Protein AF-A0A730CG58-F1 (afdb_monomer)

Organism: NCBI:txid611

Foldseek 3Di:
DVVLVVLLCPLLVVDPDDPCSVLVSLVVLLVVLCVCCDVVPPNPVVVVQCQAQASSLVSPLLNDPDVVVLLVSQCSNVPQDDDPDPLDPPHRDNLQDLADADDQVLLCLLLCVLCVVQQQAAEDREDEQADPPPRDGVLLVVLLVCCVPPRAGQWYWYFYHPSLATWTWIWHDDPNDTAIEIEAQADDDDPVSVVSVVVSVVSSVHDDCVSYHYHHHHLCPLRHSCRSLLNSVLSNQVSVVPPDDSVVSSNVVRVVSVVDDSVVSNSSSNSSSSSSCVSSGD

Mean predicted aligned error: 5.29 Å

Secondary structure (DSSP, 8-state):
-HHHHHHHHHHHTSS--STTHHHHHHHHHHHHHHHHTSTTS---TT-GGGSSS-HHHHHHHHH---HHHHHHHHHHHH-S---SSTTS--S---TT-TTPPPPHHHHHHHHHHHHTT-TTEEEPPPEESB-TTT--BHHHHHHHHHHHHT---SEEEEEEE-SS-EEEEEEEEETTEEEEEEEE-SSPPPHHHHHHHHHHHHHTT---GGGEEEEE----SSSTT-HHHHHHHHHHHHHHSTTS-HHHHHHHHHHHHHHS-HHHHHHHHHHHHHHHHGGG--

Sequence (282 aa):
HKVEKLLFDLFSGKRSGSPDIDKKINQACLVLHQIANNDITRNNTEWKKLHAPSRLLYMAGSATTDLSKKIGIAHKIMGDQFAQTDQEQVGVENLWCGARMLSSDELAAATQGLVQESPLLSVNYPIGLIQPTTKENILSTQLLEKIAQSGLSHNEVFLVNTGDHWLLCLFYKLAEKIKCLIFNTYYDLNENTKQEIIEAAKIAGISENEDIDFIETNLQNNVPNGCGLFCYHTIQLLSNAGQNDPATTLREFAENFLTLSIEEQTLFNTQTRRQIYEYSLQ

Radius of gyration: 20.33 Å; Cα contacts (8 Å, |Δi|>4): 416; chains: 1; bounding box: 57×39×53 Å

Solvent-accessible surface area (backbone atoms only — not comparable to full-atom values): 15548 Å² total; per-residue (Å²): 108,73,66,56,51,54,53,45,30,40,51,25,58,82,32,89,71,62,89,68,45,35,61,55,52,16,44,53,31,31,53,52,47,50,54,42,68,32,75,93,44,68,68,40,70,86,52,44,52,73,66,33,36,21,57,60,35,54,35,16,40,60,55,54,86,51,62,69,58,28,31,61,45,32,39,42,46,66,51,91,65,76,59,94,45,98,81,50,83,55,61,70,53,64,85,77,48,72,58,53,68,70,52,51,68,56,50,31,40,25,46,45,64,70,33,74,87,35,93,54,47,44,60,52,73,50,41,53,39,60,40,90,86,84,64,43,53,43,54,37,54,51,49,53,52,38,50,73,74,75,44,78,52,57,32,30,35,40,38,36,27,78,85,91,46,42,30,36,38,36,38,32,66,59,95,92,40,60,34,38,37,37,44,36,43,42,80,78,77,53,68,69,63,51,48,56,50,51,58,31,42,40,76,75,64,39,87,52,76,87,43,51,46,76,49,66,48,68,66,32,90,64,17,38,54,32,33,52,50,50,44,46,52,50,51,55,46,58,72,70,48,76,88,60,60,64,68,59,56,53,50,53,48,54,58,54,57,72,71,49,53,71,68,56,41,40,47,48,42,51,26,48,54,47,55,36,53,49,56,73,38,102

pLDDT: mean 91.34, std 12.05, range [41.28, 98.81]

Nearest PDB structures (foldseek):
  5haf-assembly2_B  TM=9.719E-01  e=1.504E-39  Salmonella enterica subsp. enterica serovar Typhimurium
  5haf-assembly1_A  TM=9.685E-01  e=1.101E-37  Salmonella enterica subsp. enterica serovar Typhimurium
  5ubw-assembly1_A  TM=9.843E-01  e=4.955E-24  Salmonella enterica subsp. enterica serovar Typhimurium str. LT2
  5ubw-assembly2_B  TM=9.878E-01  e=5.563E-23  Salmonella enterica subsp. enterica serovar Typhimurium str. LT2
  5w3t-assembly4_D  TM=3.926E-01  e=4.114E-03  Ralstonia solanacearum

InterPro domains:
  IPR054328 SseL-like, C-terminal domain [PF22102] (93-275)
  IPR054329 ElaD/SseL-like, N-terminal domain [PF22103] (1-70)

Structure (mmCIF, N/CA/C/O backbone):
data_AF-A0A730CG58-F1
#
_entry.id   AF-A0A730CG58-F1
#
loop_
_atom_site.group_PDB
_atom_site.id
_atom_site.type_symbol
_atom_site.label_atom_id
_atom_site.label_alt_id
_atom_site.label_comp_id
_atom_site.label_asym_id
_atom_site.label_entity_id
_atom_site.label_seq_id
_atom_site.pdbx_PDB_ins_code
_atom_site.Cartn_x
_atom_site.Cartn_y
_atom_site.Cartn_z
_atom_site.occupancy
_atom_site.B_iso_or_equiv
_atom_site.auth_seq_id
_atom_site.auth_comp_id
_atom_site.auth_asym_id
_atom_site.auth_atom_id
_atom_site.pdbx_PDB_model_num
ATOM 1 N N . HIS A 1 1 ? 5.566 14.338 -21.560 1.00 88.31 1 HIS A N 1
ATOM 2 C CA . HIS A 1 1 ? 4.855 14.034 -20.300 1.00 88.31 1 HIS A CA 1
ATOM 3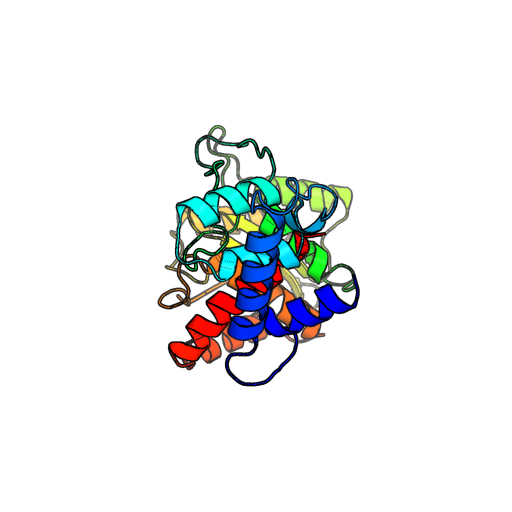 C C . HIS A 1 1 ? 3.668 13.100 -20.556 1.00 88.31 1 HIS A C 1
ATOM 5 O O . HIS A 1 1 ? 3.729 11.972 -20.104 1.00 88.31 1 HIS A O 1
ATOM 11 N N . LYS A 1 2 ? 2.670 13.464 -21.385 1.00 95.38 2 LYS A N 1
ATOM 12 C CA . LYS A 1 2 ? 1.522 12.578 -21.711 1.00 95.38 2 LYS A CA 1
ATOM 13 C C . LYS A 1 2 ? 1.901 11.155 -22.173 1.00 95.38 2 LYS A C 1
ATOM 15 O O . LYS A 1 2 ? 1.354 10.190 -21.660 1.00 95.38 2 LYS A O 1
ATOM 20 N N . VAL A 1 3 ? 2.857 11.027 -23.099 1.00 96.81 3 VAL A N 1
ATOM 21 C CA . VAL A 1 3 ? 3.323 9.713 -23.599 1.00 96.81 3 VAL A CA 1
ATOM 22 C C . VAL A 1 3 ? 4.004 8.888 -22.506 1.00 96.81 3 VAL A C 1
ATOM 24 O O . VAL A 1 3 ? 3.775 7.694 -22.406 1.00 96.81 3 VAL A O 1
ATOM 27 N N . GLU A 1 4 ? 4.809 9.523 -21.658 1.00 96.44 4 GLU A N 1
ATOM 28 C CA . GLU A 1 4 ? 5.488 8.841 -20.552 1.00 96.44 4 GLU A CA 1
ATOM 29 C C . GLU A 1 4 ? 4.489 8.305 -19.524 1.00 96.44 4 GLU A C 1
ATOM 31 O O . GLU A 1 4 ? 4.627 7.163 -19.101 1.00 96.44 4 GLU A O 1
ATOM 36 N N . LYS A 1 5 ? 3.455 9.087 -19.182 1.00 96.94 5 LYS A N 1
ATOM 37 C CA . LYS A 1 5 ? 2.361 8.615 -18.327 1.00 96.94 5 LYS A CA 1
ATOM 38 C C . LYS A 1 5 ? 1.650 7.415 -18.950 1.00 96.94 5 LYS A C 1
ATOM 40 O O . LYS A 1 5 ? 1.480 6.410 -18.283 1.00 96.94 5 LYS A O 1
ATOM 45 N N . LEU A 1 6 ? 1.315 7.472 -20.241 1.00 97.56 6 LEU A N 1
ATOM 46 C CA . LEU A 1 6 ? 0.683 6.346 -20.936 1.00 97.56 6 LEU A CA 1
ATOM 47 C C . LEU A 1 6 ? 1.544 5.069 -20.902 1.00 97.56 6 LEU A C 1
ATOM 49 O O . LEU A 1 6 ? 1.018 3.981 -20.681 1.00 97.56 6 LEU A O 1
ATOM 53 N N . LEU A 1 7 ? 2.857 5.195 -21.119 1.00 97.88 7 LEU A N 1
ATOM 54 C CA . LEU A 1 7 ? 3.786 4.065 -21.028 1.00 97.88 7 LEU A CA 1
ATOM 55 C C . LEU A 1 7 ? 3.851 3.510 -19.603 1.00 97.88 7 LEU A C 1
ATOM 57 O O . LEU A 1 7 ? 3.838 2.296 -19.418 1.00 97.88 7 LEU A O 1
ATOM 61 N N . PHE A 1 8 ? 3.876 4.389 -18.603 1.00 98.44 8 PHE A N 1
ATOM 62 C CA . PHE A 1 8 ? 3.885 3.980 -17.206 1.00 98.44 8 PHE A CA 1
ATOM 63 C C . PHE A 1 8 ? 2.569 3.314 -16.785 1.00 98.44 8 PHE A C 1
ATOM 65 O O . PHE A 1 8 ? 2.597 2.310 -16.079 1.00 98.44 8 PHE A O 1
ATOM 72 N N . ASP A 1 9 ? 1.422 3.805 -17.258 1.00 98.25 9 ASP A N 1
ATOM 73 C CA . ASP A 1 9 ? 0.112 3.198 -17.007 1.00 98.25 9 ASP A CA 1
ATOM 74 C C . ASP A 1 9 ? 0.072 1.743 -17.518 1.00 98.25 9 ASP A C 1
ATOM 76 O O . ASP A 1 9 ? -0.425 0.856 -16.828 1.00 98.25 9 ASP A O 1
ATOM 80 N N . LEU A 1 10 ? 0.635 1.480 -18.706 1.00 98.19 10 LEU A N 1
ATOM 81 C CA . LEU A 1 10 ? 0.757 0.127 -19.268 1.00 98.19 10 LEU A CA 1
ATOM 82 C C . LEU A 1 10 ? 1.766 -0.736 -18.494 1.00 98.19 10 LEU A C 1
ATOM 84 O O . LEU A 1 10 ? 1.520 -1.912 -18.246 1.00 98.19 10 LEU A O 1
ATOM 88 N N . PHE A 1 11 ? 2.903 -0.159 -18.100 1.00 98.44 11 PHE A N 1
ATOM 89 C CA . PHE A 1 11 ? 3.948 -0.848 -17.335 1.00 98.44 11 PHE A CA 1
ATOM 90 C C . PHE A 1 11 ? 3.505 -1.220 -15.907 1.00 98.44 11 PHE A C 1
ATOM 92 O O . PHE A 1 11 ? 3.875 -2.274 -15.388 1.00 98.44 11 PHE A O 1
ATOM 99 N N . SER A 1 12 ? 2.725 -0.358 -15.258 1.00 97.69 12 SER A N 1
ATOM 100 C CA . SER A 1 12 ? 2.249 -0.531 -13.879 1.00 97.69 12 SER A CA 1
ATOM 101 C C . SER A 1 12 ? 0.966 -1.357 -13.769 1.00 97.69 12 SER A C 1
ATOM 103 O O . SER A 1 12 ? 0.565 -1.707 -12.662 1.00 97.69 12 SER A O 1
ATOM 105 N N . GLY A 1 13 ? 0.318 -1.669 -14.894 1.00 97.00 13 GLY A N 1
ATOM 106 C CA . GLY A 1 13 ? -0.956 -2.385 -14.924 1.00 97.00 13 GLY A CA 1
ATOM 107 C C . GLY A 1 13 ? -2.192 -1.505 -14.710 1.00 97.00 13 GLY A C 1
ATOM 108 O O . GLY A 1 13 ? -3.298 -2.029 -14.778 1.00 97.00 13 GLY A O 1
ATOM 109 N N . LYS A 1 14 ? -2.049 -0.178 -14.530 1.00 95.81 14 LYS A N 1
ATOM 110 C CA . LYS A 1 14 ? -3.198 0.757 -14.499 1.00 95.81 14 LYS A CA 1
ATOM 111 C C . LYS A 1 14 ? -3.992 0.744 -15.806 1.00 95.81 14 LYS A C 1
ATOM 113 O O . LYS A 1 14 ? -5.187 1.023 -15.813 1.00 95.81 14 LYS A O 1
ATOM 118 N N . ARG A 1 15 ? -3.330 0.436 -16.925 1.00 96.56 15 ARG A N 1
ATOM 119 C CA . ARG A 1 15 ? -3.964 0.150 -18.216 1.00 96.56 15 ARG A CA 1
ATOM 120 C C . ARG A 1 15 ? -3.602 -1.254 -18.669 1.00 96.56 15 ARG A C 1
ATOM 122 O O . ARG A 1 15 ? -2.430 -1.623 -18.682 1.00 96.56 15 ARG A O 1
ATOM 129 N N . SER A 1 16 ? -4.604 -1.999 -19.122 1.00 93.69 16 SER A N 1
ATOM 130 C CA . SER A 1 16 ? -4.400 -3.296 -19.763 1.00 93.69 16 SER A CA 1
ATOM 131 C C . SER A 1 16 ? -3.643 -3.137 -21.085 1.00 93.69 16 SER A C 1
ATOM 133 O O . SER A 1 16 ? -3.841 -2.171 -21.825 1.00 93.69 16 SER A O 1
ATOM 135 N N . GLY A 1 17 ? -2.794 -4.109 -21.404 1.00 92.56 17 GLY A N 1
ATOM 136 C CA . GLY A 1 17 ? -2.036 -4.150 -22.651 1.00 92.56 17 GLY A CA 1
ATOM 137 C C . GLY A 1 17 ? -1.776 -5.581 -23.107 1.00 92.56 17 GLY A C 1
ATOM 138 O O . GLY A 1 17 ? -2.313 -6.531 -22.541 1.00 92.56 17 GLY A O 1
ATOM 139 N N . SER A 1 18 ? -0.959 -5.740 -24.151 1.00 93.38 18 SER A N 1
ATOM 140 C CA . SER A 1 18 ? -0.561 -7.071 -24.621 1.00 93.38 18 SER A CA 1
ATOM 141 C C . SER A 1 18 ? 0.228 -7.830 -23.544 1.00 93.38 18 SER A C 1
ATOM 143 O O . SER A 1 18 ? 0.893 -7.183 -22.730 1.00 93.38 18 SER A O 1
ATOM 145 N N . PRO A 1 19 ? 0.266 -9.173 -23.585 1.00 91.62 19 PRO A N 1
ATOM 146 C CA . PRO A 1 19 ? 1.154 -9.952 -22.725 1.00 91.62 19 PRO A CA 1
ATOM 147 C C . PRO A 1 19 ? 2.599 -9.429 -22.762 1.00 91.62 19 PRO A C 1
ATOM 149 O O . PRO A 1 19 ? 3.097 -9.047 -23.829 1.00 91.62 19 PRO A O 1
ATOM 152 N N . ASP A 1 20 ? 3.239 -9.367 -21.591 1.00 93.06 20 ASP A N 1
ATOM 153 C CA . ASP A 1 20 ? 4.616 -8.884 -21.388 1.00 93.06 20 ASP A CA 1
ATOM 154 C C . ASP A 1 20 ? 4.901 -7.465 -21.931 1.00 93.06 20 ASP A C 1
ATOM 156 O O . ASP A 1 20 ? 6.051 -7.113 -22.223 1.00 93.06 20 ASP A O 1
ATOM 160 N N . ILE A 1 21 ? 3.872 -6.622 -22.102 1.00 96.56 21 ILE A N 1
ATOM 161 C CA . ILE A 1 21 ? 4.070 -5.235 -22.551 1.00 96.56 21 ILE A CA 1
ATOM 162 C C . ILE A 1 21 ? 4.967 -4.452 -21.586 1.00 96.56 21 ILE A C 1
ATOM 164 O O . ILE A 1 21 ? 5.764 -3.623 -22.022 1.00 96.56 21 ILE A O 1
ATOM 168 N N . ASP A 1 22 ? 4.897 -4.761 -20.292 1.00 95.56 22 ASP A N 1
ATOM 169 C CA . ASP A 1 22 ? 5.710 -4.143 -19.252 1.00 95.56 22 ASP A CA 1
ATOM 170 C C . ASP A 1 22 ? 7.211 -4.398 -19.473 1.00 95.56 22 ASP A C 1
ATOM 172 O O . ASP A 1 22 ? 8.002 -3.453 -19.409 1.00 95.56 22 ASP A O 1
ATOM 176 N N . LYS A 1 23 ? 7.589 -5.629 -19.846 1.00 96.25 23 LYS A N 1
ATOM 177 C CA . LYS A 1 23 ? 8.970 -6.009 -20.199 1.00 96.25 23 LYS A CA 1
ATOM 178 C C . LYS A 1 23 ? 9.464 -5.322 -21.473 1.00 96.25 23 LYS A C 1
ATOM 180 O O . LYS A 1 23 ? 10.634 -4.971 -21.593 1.00 96.25 23 LYS A O 1
ATOM 185 N N . LYS A 1 24 ? 8.590 -5.113 -22.461 1.00 97.56 24 LYS A N 1
ATOM 186 C CA . LYS A 1 24 ? 8.971 -4.388 -23.689 1.00 97.56 24 LYS A CA 1
ATOM 187 C C . LYS A 1 24 ? 9.235 -2.913 -23.394 1.00 97.56 24 LYS A C 1
ATOM 189 O O . LYS A 1 24 ? 10.226 -2.355 -23.865 1.00 97.56 24 LYS A O 1
ATOM 194 N N . ILE A 1 25 ? 8.360 -2.293 -22.602 1.00 98.00 25 ILE A N 1
ATOM 195 C CA . ILE A 1 25 ? 8.463 -0.879 -22.235 1.00 98.00 25 ILE A CA 1
ATOM 196 C C . ILE A 1 25 ? 9.718 -0.633 -21.396 1.00 98.00 25 ILE A C 1
ATOM 198 O O . ILE A 1 25 ? 10.510 0.254 -21.722 1.00 98.00 25 ILE A O 1
ATOM 202 N N . ASN A 1 26 ? 9.929 -1.413 -20.334 1.00 97.19 26 ASN A N 1
ATOM 203 C CA . ASN A 1 26 ? 11.049 -1.166 -19.433 1.00 97.19 26 ASN A CA 1
ATOM 204 C C . ASN A 1 26 ? 12.411 -1.450 -20.094 1.00 97.19 26 ASN A C 1
ATOM 206 O O . ASN A 1 26 ? 13.355 -0.686 -19.880 1.00 97.19 26 ASN A O 1
ATOM 210 N N . GLN A 1 27 ? 12.501 -2.452 -20.975 1.00 97.62 27 GLN A N 1
ATOM 211 C CA . GLN A 1 27 ? 13.715 -2.750 -21.729 1.00 97.62 27 GLN A CA 1
ATOM 212 C C . GLN A 1 27 ? 14.065 -1.618 -22.700 1.00 97.62 27 GLN A C 1
ATOM 214 O O . GLN A 1 27 ? 15.229 -1.226 -22.793 1.00 97.62 27 GLN A O 1
ATOM 219 N N . ALA A 1 28 ? 13.072 -1.037 -23.381 1.00 97.31 28 ALA A N 1
ATOM 220 C CA . ALA A 1 28 ? 13.292 0.142 -24.216 1.00 97.31 28 ALA A CA 1
ATOM 221 C C . ALA A 1 28 ? 13.798 1.336 -23.383 1.00 97.31 28 ALA A C 1
ATOM 223 O O . ALA A 1 28 ? 14.732 2.026 -23.792 1.00 97.31 28 ALA A O 1
ATOM 224 N N . CYS A 1 29 ? 13.250 1.541 -22.180 1.00 96.88 29 CYS A N 1
ATOM 225 C CA . CYS A 1 29 ? 13.716 2.585 -21.262 1.00 96.88 29 CYS A CA 1
ATOM 226 C C . CYS A 1 29 ? 15.160 2.347 -20.794 1.00 96.88 29 CYS A C 1
ATOM 228 O O . CYS A 1 29 ? 15.937 3.297 -20.695 1.00 96.88 29 CYS A O 1
ATOM 230 N N . LEU A 1 30 ? 15.551 1.092 -20.552 1.00 96.00 30 LEU A N 1
ATOM 231 C CA . LEU A 1 30 ? 16.927 0.741 -20.202 1.00 96.00 30 LEU A CA 1
ATOM 232 C C . LEU A 1 30 ? 17.903 1.043 -21.342 1.00 96.00 30 LEU A C 1
ATOM 234 O O . LEU A 1 30 ? 18.975 1.587 -21.084 1.00 96.00 30 LEU A O 1
ATOM 238 N N . VAL A 1 31 ? 17.530 0.752 -22.592 1.00 94.62 31 VAL A N 1
ATOM 239 C CA . VAL A 1 31 ? 18.340 1.113 -23.768 1.00 94.62 31 VAL A CA 1
ATOM 240 C C . VAL A 1 31 ? 18.513 2.632 -23.859 1.00 94.62 31 VAL A C 1
ATOM 242 O O . VAL A 1 31 ? 19.630 3.107 -24.048 1.00 94.62 31 VAL A O 1
ATOM 245 N N . LEU A 1 32 ? 17.447 3.412 -23.640 1.00 92.62 32 LEU A N 1
ATOM 246 C CA . LEU A 1 32 ? 17.540 4.878 -23.596 1.00 92.62 32 LEU A CA 1
ATOM 247 C C . LEU A 1 32 ? 18.470 5.368 -22.478 1.00 92.62 32 LEU A C 1
ATOM 249 O O . LEU A 1 32 ? 19.296 6.248 -22.715 1.00 92.62 32 LEU A O 1
ATOM 253 N N . HIS A 1 33 ? 18.382 4.777 -21.282 1.00 92.06 33 HIS A N 1
ATOM 254 C CA . HIS A 1 33 ? 19.291 5.083 -20.176 1.00 92.06 33 HIS A CA 1
ATOM 255 C C . HIS A 1 33 ? 20.749 4.765 -20.532 1.00 92.06 33 HIS A C 1
ATOM 257 O O . HIS A 1 33 ? 21.636 5.568 -20.257 1.00 92.06 33 HIS A O 1
ATOM 263 N N . GLN A 1 34 ? 21.017 3.627 -21.174 1.00 90.62 34 GLN A N 1
ATOM 264 C CA . GLN A 1 34 ? 22.368 3.257 -21.601 1.00 90.62 34 GLN A CA 1
ATOM 265 C C . GLN A 1 34 ? 22.927 4.226 -22.643 1.00 90.62 34 GLN A C 1
ATOM 267 O O . GLN A 1 34 ? 24.072 4.640 -22.510 1.00 90.62 34 GLN A O 1
ATOM 272 N N . ILE A 1 35 ? 22.122 4.631 -23.631 1.00 89.44 35 ILE A N 1
ATOM 273 C CA . ILE A 1 35 ? 22.523 5.626 -24.637 1.00 89.44 35 ILE A CA 1
ATOM 274 C C . ILE A 1 35 ? 22.879 6.951 -23.959 1.00 89.44 35 ILE A C 1
ATOM 276 O O . ILE A 1 35 ? 23.933 7.508 -24.236 1.00 89.44 35 ILE A O 1
ATOM 280 N N . ALA A 1 36 ? 22.050 7.427 -23.028 1.00 86.12 36 ALA A N 1
ATOM 281 C CA . ALA A 1 36 ? 22.277 8.707 -22.358 1.00 86.12 36 ALA A CA 1
ATOM 282 C C . ALA A 1 36 ? 23.566 8.759 -21.519 1.00 86.12 36 ALA A C 1
ATOM 284 O O . ALA A 1 36 ? 24.142 9.835 -21.367 1.00 86.12 36 ALA A O 1
ATOM 285 N N . ASN A 1 37 ? 24.011 7.614 -20.986 1.00 80.50 37 ASN A N 1
ATOM 286 C CA . ASN A 1 37 ? 25.199 7.508 -20.132 1.00 80.50 37 ASN A CA 1
ATOM 287 C C . ASN A 1 37 ? 26.424 6.910 -20.864 1.00 80.50 37 ASN A C 1
ATOM 289 O O . ASN A 1 37 ? 27.419 6.614 -20.208 1.00 80.50 37 ASN A O 1
ATOM 293 N N . ASN A 1 38 ? 26.371 6.688 -22.184 1.00 79.94 38 ASN A N 1
ATOM 294 C CA . ASN A 1 38 ? 27.519 6.195 -22.953 1.00 79.94 38 ASN A CA 1
ATOM 295 C C . ASN A 1 38 ? 28.369 7.371 -23.470 1.00 79.94 38 ASN A C 1
ATOM 297 O O . ASN A 1 38 ? 27.839 8.283 -24.104 1.00 79.94 38 ASN A O 1
ATOM 301 N N . ASP A 1 39 ? 29.687 7.317 -23.253 1.00 55.75 39 ASP A N 1
ATOM 302 C CA . ASP A 1 39 ? 30.660 8.392 -23.523 1.00 55.75 39 ASP A CA 1
ATOM 303 C C . ASP A 1 39 ? 30.701 8.885 -24.980 1.00 55.75 39 ASP A C 1
ATOM 305 O O . ASP A 1 39 ? 31.140 10.005 -25.248 1.00 55.75 39 ASP A O 1
ATOM 309 N N . ILE A 1 40 ? 30.214 8.087 -25.937 1.00 58.16 40 ILE A N 1
ATOM 310 C CA . ILE A 1 40 ? 30.155 8.464 -27.362 1.00 58.16 40 ILE A CA 1
ATOM 311 C C . ILE A 1 40 ? 29.211 9.658 -27.581 1.00 58.16 40 ILE A C 1
ATOM 313 O O . ILE A 1 40 ? 29.417 10.477 -28.479 1.00 58.16 40 ILE A O 1
ATOM 317 N N . THR A 1 41 ? 28.198 9.801 -26.732 1.00 53.16 41 THR A N 1
ATOM 318 C CA . THR A 1 41 ? 27.338 10.975 -26.679 1.00 53.16 41 THR A CA 1
ATOM 319 C C . THR A 1 41 ? 27.626 11.687 -25.366 1.00 53.16 41 THR A C 1
ATOM 321 O O . THR A 1 41 ? 27.175 11.207 -24.334 1.00 53.16 41 THR A O 1
ATOM 324 N N . ARG A 1 42 ? 28.422 12.774 -25.399 1.00 54.69 42 ARG A N 1
ATOM 325 C CA . ARG A 1 42 ? 28.745 13.663 -24.256 1.00 54.69 42 ARG A CA 1
ATOM 326 C C . ARG A 1 42 ? 27.700 13.518 -23.149 1.00 54.69 42 ARG A C 1
ATOM 328 O O . ARG A 1 42 ? 26.596 13.983 -23.391 1.00 54.69 42 ARG A O 1
ATOM 335 N N . ASN A 1 43 ? 28.028 12.851 -22.032 1.00 63.09 43 ASN A N 1
ATOM 336 C CA . ASN A 1 43 ? 27.138 12.560 -20.894 1.00 63.09 43 ASN A CA 1
ATOM 337 C C . ASN A 1 43 ? 25.899 13.481 -20.891 1.00 63.09 43 ASN A C 1
ATOM 339 O O . ASN A 1 43 ? 26.007 14.646 -20.498 1.00 63.09 43 ASN A O 1
ATOM 343 N N . ASN A 1 44 ? 24.789 13.012 -21.487 1.00 68.12 44 ASN A N 1
ATOM 344 C CA . ASN A 1 44 ? 23.718 13.878 -22.003 1.00 68.12 44 ASN A CA 1
ATOM 345 C C . ASN A 1 44 ? 22.813 14.338 -20.857 1.00 68.12 44 ASN A C 1
ATOM 347 O O . ASN A 1 44 ? 21.635 13.986 -20.785 1.00 68.12 44 ASN A O 1
ATOM 351 N N . THR A 1 45 ? 23.347 15.160 -19.960 1.00 70.00 45 THR A N 1
ATOM 352 C CA . THR A 1 45 ? 22.624 15.705 -18.803 1.00 70.00 45 THR A CA 1
ATOM 353 C C . THR A 1 45 ? 21.402 16.538 -19.208 1.00 70.00 45 THR A C 1
ATOM 355 O O . THR A 1 45 ? 20.487 16.739 -18.409 1.00 70.00 45 THR A O 1
ATOM 358 N N . GLU A 1 46 ? 21.324 16.959 -20.475 1.00 79.56 46 GLU A N 1
ATOM 359 C CA . GLU A 1 46 ? 20.144 17.579 -21.082 1.00 79.56 46 GLU A CA 1
ATOM 360 C C . GLU A 1 46 ? 18.928 16.639 -21.139 1.00 79.56 46 GLU A C 1
ATOM 362 O O . GLU A 1 46 ? 17.784 17.102 -21.117 1.00 79.56 46 GLU A O 1
ATOM 367 N N . TRP A 1 47 ? 19.134 15.316 -21.145 1.00 86.75 47 TRP A N 1
ATOM 368 C CA . TRP A 1 47 ? 18.070 14.311 -21.072 1.00 86.75 47 TRP A CA 1
ATOM 369 C C . TRP A 1 47 ? 17.596 14.165 -19.623 1.00 86.75 47 TRP A C 1
ATOM 371 O O . TRP A 1 47 ? 17.649 13.089 -19.031 1.00 86.75 47 TRP A O 1
ATOM 381 N N . LYS A 1 48 ? 17.097 15.270 -19.052 1.00 89.19 48 LYS A N 1
ATOM 382 C CA . LYS A 1 48 ? 16.796 15.447 -17.619 1.00 89.19 48 LYS A CA 1
ATOM 383 C C . LYS A 1 48 ? 16.043 14.275 -16.996 1.00 89.19 48 LYS A C 1
ATOM 385 O O . LYS A 1 48 ? 16.333 13.890 -15.874 1.00 89.19 48 LYS A O 1
ATOM 390 N N . LYS A 1 49 ? 15.114 13.659 -17.732 1.00 91.88 49 LYS A N 1
ATOM 391 C CA . LYS A 1 49 ? 14.316 12.528 -17.234 1.00 91.88 49 LYS A CA 1
ATOM 392 C C . LYS A 1 49 ? 15.139 11.292 -16.891 1.00 91.88 49 LYS A C 1
ATOM 394 O O . LYS A 1 49 ? 14.717 10.533 -16.038 1.00 91.88 49 LYS A O 1
ATOM 399 N N . LEU A 1 50 ? 16.309 11.094 -17.488 1.00 90.94 50 LEU A N 1
ATOM 400 C CA . LEU A 1 50 ? 17.210 9.983 -17.156 1.00 90.94 50 LEU A CA 1
ATOM 401 C C . LEU A 1 50 ? 18.196 10.316 -16.022 1.00 90.94 50 LEU A C 1
ATOM 403 O O . LEU A 1 50 ? 19.023 9.481 -15.649 1.00 90.94 50 LEU A O 1
ATOM 407 N N . HIS A 1 51 ? 18.095 11.526 -15.471 1.00 87.81 51 HIS A N 1
ATOM 408 C CA . HIS A 1 51 ? 18.916 12.044 -14.377 1.00 87.81 51 HIS A CA 1
ATOM 409 C C . HIS A 1 51 ? 18.067 12.681 -13.263 1.00 87.81 51 HIS A C 1
ATOM 411 O O . HIS A 1 51 ? 18.600 13.409 -12.434 1.00 87.81 51 HIS A O 1
ATOM 417 N N . ALA A 1 52 ? 16.757 12.429 -13.256 1.00 89.94 52 ALA A N 1
ATOM 418 C CA . ALA A 1 52 ? 15.805 12.972 -12.295 1.00 89.94 52 ALA A CA 1
ATOM 419 C C . ALA A 1 52 ? 14.750 11.910 -11.931 1.00 89.94 52 ALA A C 1
ATOM 421 O O . ALA A 1 52 ? 14.613 10.931 -12.677 1.00 89.94 52 ALA A O 1
ATOM 422 N N . PRO A 1 53 ? 13.969 12.109 -10.852 1.00 92.38 53 PRO A N 1
ATOM 423 C CA . PRO A 1 53 ? 12.927 11.183 -10.401 1.00 92.38 53 PRO A CA 1
ATOM 424 C C . PRO A 1 53 ? 11.748 11.104 -11.385 1.00 92.38 53 PRO A C 1
ATOM 426 O O . PRO A 1 53 ? 10.692 11.686 -11.170 1.00 92.38 53 PRO A O 1
ATOM 429 N N . SER A 1 54 ? 11.931 10.417 -12.513 1.00 95.75 54 SER A N 1
ATOM 430 C CA . SER A 1 54 ? 10.929 10.290 -13.573 1.00 95.75 54 SER A CA 1
ATOM 431 C C . SER A 1 54 ? 10.427 8.859 -13.725 1.00 95.75 54 SER A C 1
ATOM 433 O O . SER A 1 54 ? 11.139 7.884 -13.456 1.00 95.75 54 SER A O 1
ATOM 435 N N . ARG A 1 55 ? 9.215 8.733 -14.270 1.00 97.62 55 ARG A N 1
ATOM 436 C CA . ARG A 1 55 ? 8.631 7.454 -14.705 1.00 97.62 55 ARG A CA 1
ATOM 437 C C . ARG A 1 55 ? 9.558 6.699 -15.656 1.00 97.62 55 ARG A C 1
ATOM 439 O O . ARG A 1 55 ? 9.733 5.492 -15.504 1.00 97.62 55 ARG A O 1
ATOM 446 N N . LEU A 1 56 ? 10.186 7.394 -16.609 1.00 96.44 56 LEU A N 1
ATOM 447 C CA . LEU A 1 56 ? 11.130 6.793 -17.556 1.00 96.44 56 LEU A CA 1
ATOM 448 C C . LEU A 1 56 ? 12.330 6.143 -16.850 1.00 96.44 56 LEU A C 1
ATOM 450 O O . LEU A 1 56 ? 12.694 5.007 -17.163 1.00 96.44 56 LEU A O 1
ATOM 454 N N . LEU A 1 57 ? 12.934 6.850 -15.892 1.00 96.00 57 LEU A N 1
ATOM 455 C CA . LEU A 1 57 ? 14.103 6.360 -15.163 1.00 96.00 57 LEU A CA 1
ATOM 456 C C . LEU A 1 57 ? 13.741 5.201 -14.228 1.00 96.00 57 LEU A C 1
ATOM 458 O O . LEU A 1 57 ? 14.475 4.213 -14.163 1.00 96.00 57 LEU A O 1
ATOM 462 N N . TYR A 1 58 ? 12.576 5.276 -13.580 1.00 97.25 58 TYR A N 1
ATOM 463 C CA . TYR A 1 58 ? 12.045 4.175 -12.781 1.00 97.25 58 TYR A CA 1
ATOM 464 C C . TYR A 1 58 ? 11.836 2.908 -13.625 1.00 97.25 58 TYR A C 1
ATOM 466 O O . TYR A 1 58 ? 12.266 1.821 -13.235 1.00 97.25 58 TYR A O 1
ATOM 474 N N . MET A 1 59 ? 11.233 3.033 -14.815 1.00 98.06 59 MET A N 1
ATOM 475 C CA . MET A 1 59 ? 11.077 1.906 -15.741 1.00 98.06 59 MET A CA 1
ATOM 476 C C . MET A 1 59 ? 12.442 1.337 -16.152 1.00 98.06 59 MET A C 1
ATOM 478 O O . MET A 1 59 ? 12.635 0.126 -16.070 1.00 98.06 59 MET A O 1
ATOM 482 N N . ALA A 1 60 ? 13.419 2.180 -16.500 1.00 96.75 60 ALA A N 1
ATOM 483 C CA . ALA A 1 60 ? 14.765 1.730 -16.867 1.00 96.75 60 ALA A CA 1
ATOM 484 C C . ALA A 1 60 ? 15.437 0.892 -15.761 1.00 96.75 60 ALA A C 1
ATOM 486 O O . ALA A 1 60 ? 15.978 -0.183 -16.034 1.00 96.75 60 ALA A O 1
ATOM 487 N N . GLY A 1 61 ? 15.365 1.339 -14.503 1.00 95.44 61 GLY A N 1
ATOM 488 C CA . GLY A 1 61 ? 15.947 0.605 -13.376 1.00 95.44 61 GLY A CA 1
ATOM 489 C C . GLY A 1 61 ? 15.231 -0.712 -13.050 1.00 95.44 61 GLY A C 1
ATOM 490 O O . GLY A 1 61 ? 15.857 -1.649 -12.546 1.00 95.44 61 GLY A O 1
ATOM 491 N N . SER A 1 62 ? 13.954 -0.850 -13.422 1.00 96.19 62 SER A N 1
ATOM 492 C CA . SER A 1 62 ? 13.218 -2.110 -13.262 1.00 96.19 62 SER A CA 1
ATOM 493 C C . SER A 1 62 ? 13.715 -3.224 -14.194 1.00 96.19 62 SER A C 1
ATOM 495 O O . SER A 1 62 ? 13.672 -4.389 -13.808 1.00 96.19 62 SER A O 1
ATOM 497 N N . ALA A 1 63 ? 14.231 -2.876 -15.379 1.00 96.50 63 ALA A N 1
ATOM 498 C CA . ALA A 1 63 ? 14.629 -3.836 -16.413 1.00 96.50 63 ALA A CA 1
ATOM 499 C C . ALA A 1 63 ? 16.032 -4.429 -16.209 1.00 96.50 63 ALA A C 1
ATOM 501 O O . ALA A 1 63 ? 16.313 -5.534 -16.665 1.00 96.50 63 ALA A O 1
ATOM 502 N N . THR A 1 64 ? 16.934 -3.707 -15.539 1.00 92.38 64 THR A N 1
ATOM 503 C CA . THR A 1 64 ? 18.283 -4.226 -15.268 1.00 92.38 64 THR A CA 1
ATOM 504 C C . THR A 1 64 ? 18.236 -5.329 -14.210 1.00 92.38 64 THR A C 1
ATOM 506 O O . THR A 1 64 ? 17.482 -5.230 -13.246 1.00 92.38 64 THR A O 1
ATOM 509 N N . THR A 1 65 ? 19.060 -6.364 -14.350 1.00 90.94 65 THR A N 1
ATOM 510 C CA . THR A 1 65 ? 19.282 -7.395 -13.316 1.00 90.94 65 THR A CA 1
ATOM 511 C C . THR A 1 65 ? 20.490 -7.085 -12.429 1.00 90.94 65 THR A C 1
ATOM 513 O O . THR A 1 65 ? 20.636 -7.658 -11.356 1.00 90.94 65 THR A O 1
ATOM 516 N N . ASP A 1 66 ? 21.336 -6.143 -12.850 1.00 91.19 66 ASP A N 1
ATOM 517 C CA . ASP A 1 66 ? 22.526 -5.697 -12.128 1.00 91.19 66 ASP A CA 1
ATOM 518 C C . ASP A 1 66 ? 22.139 -4.774 -10.962 1.00 91.19 66 ASP A C 1
ATOM 520 O O . ASP A 1 66 ? 21.630 -3.665 -11.171 1.00 91.19 66 ASP A O 1
ATOM 524 N N . LEU A 1 67 ? 22.388 -5.243 -9.735 1.00 85.75 67 LEU A N 1
ATOM 525 C CA . LEU A 1 67 ? 22.070 -4.529 -8.500 1.00 85.75 67 LEU A CA 1
ATOM 526 C C . LEU A 1 67 ? 22.856 -3.219 -8.361 1.00 85.75 67 LEU A C 1
ATOM 528 O O . LEU A 1 67 ? 22.290 -2.229 -7.908 1.00 85.75 67 LEU A O 1
ATOM 532 N N . SER A 1 68 ? 24.116 -3.172 -8.801 1.00 85.06 68 SER A N 1
ATOM 533 C CA . SER A 1 68 ? 24.916 -1.943 -8.749 1.00 85.06 68 SER A CA 1
ATOM 534 C C . SER A 1 68 ? 24.286 -0.854 -9.619 1.00 85.06 68 SER A C 1
ATOM 536 O O . SER A 1 68 ? 24.138 0.291 -9.188 1.00 85.06 68 SER A O 1
ATOM 538 N N . LYS A 1 69 ? 23.794 -1.225 -10.809 1.00 88.38 69 LYS A N 1
ATOM 539 C CA . LYS A 1 69 ? 23.052 -0.301 -11.682 1.00 88.38 69 LYS A CA 1
ATOM 540 C C . LYS A 1 69 ? 21.716 0.121 -11.083 1.00 88.38 69 LYS A C 1
ATOM 542 O O . LYS A 1 69 ? 21.360 1.290 -11.206 1.00 88.38 69 LYS A O 1
ATOM 547 N N . LYS A 1 70 ? 20.988 -0.792 -10.428 1.00 90.06 70 LYS A N 1
ATOM 548 C CA . LYS A 1 70 ? 19.755 -0.441 -9.702 1.00 90.06 70 LYS A CA 1
ATOM 549 C C . LYS A 1 70 ? 20.040 0.609 -8.635 1.00 90.06 70 LYS A C 1
ATOM 551 O O . LYS A 1 70 ? 19.376 1.635 -8.627 1.00 90.06 70 LYS A O 1
ATOM 556 N N . ILE A 1 71 ? 21.067 0.401 -7.818 1.00 84.94 71 ILE A N 1
ATOM 557 C CA . ILE A 1 71 ? 21.488 1.353 -6.784 1.00 84.94 71 ILE A CA 1
ATOM 558 C C . ILE A 1 71 ? 21.878 2.699 -7.419 1.00 84.94 71 ILE A C 1
ATOM 560 O O . ILE A 1 71 ? 21.407 3.752 -7.003 1.00 84.94 71 ILE A O 1
ATOM 564 N N . GLY A 1 72 ? 22.669 2.707 -8.493 1.00 85.38 72 GLY A N 1
ATOM 565 C CA . GLY A 1 72 ? 23.016 3.953 -9.189 1.00 85.38 72 GLY A CA 1
ATOM 566 C C . GLY A 1 72 ? 21.798 4.729 -9.716 1.00 85.38 72 GLY A C 1
ATOM 567 O O . GLY A 1 72 ? 21.768 5.957 -9.655 1.00 85.38 72 GLY A O 1
ATOM 568 N N . ILE A 1 73 ? 20.775 4.027 -10.209 1.00 90.25 73 ILE A N 1
ATOM 569 C CA . ILE A 1 73 ? 19.526 4.643 -10.678 1.00 90.25 73 ILE A CA 1
ATOM 570 C C . ILE A 1 73 ? 18.663 5.106 -9.498 1.00 90.25 73 ILE A C 1
ATOM 572 O O . ILE A 1 73 ? 18.119 6.205 -9.541 1.00 90.25 73 ILE A O 1
ATOM 576 N N . ALA A 1 74 ? 18.555 4.303 -8.442 1.00 87.94 74 ALA A N 1
ATOM 577 C CA . ALA A 1 74 ? 17.765 4.621 -7.262 1.00 87.94 74 ALA A CA 1
ATOM 578 C C . ALA A 1 74 ? 18.292 5.874 -6.538 1.00 87.94 74 ALA A C 1
ATOM 580 O O . ALA A 1 74 ? 17.478 6.712 -6.164 1.00 87.94 74 ALA A O 1
ATOM 581 N N . HIS A 1 75 ? 19.615 6.097 -6.474 1.00 84.12 75 HIS A N 1
ATOM 582 C CA . HIS A 1 75 ? 20.196 7.375 -6.016 1.00 84.12 75 HIS A CA 1
ATOM 583 C C . HIS A 1 75 ? 19.636 8.584 -6.784 1.00 84.12 75 HIS A C 1
ATOM 585 O O . HIS A 1 75 ? 19.269 9.589 -6.188 1.00 84.12 75 HIS A O 1
ATOM 591 N N . LYS A 1 76 ? 19.530 8.492 -8.116 1.00 86.06 76 LYS A N 1
ATOM 592 C CA . LYS A 1 76 ? 19.009 9.590 -8.953 1.00 86.06 76 LYS A CA 1
ATOM 593 C C . LYS A 1 76 ? 17.507 9.838 -8.747 1.00 86.06 76 LYS A C 1
ATOM 595 O O . LYS A 1 76 ? 17.024 10.916 -9.082 1.00 86.06 76 LYS A O 1
ATOM 600 N N . ILE A 1 77 ? 16.769 8.831 -8.271 1.00 88.50 77 ILE A N 1
ATOM 601 C CA . ILE A 1 77 ? 15.321 8.901 -8.035 1.00 88.50 77 ILE A CA 1
ATOM 602 C C . ILE A 1 77 ? 15.017 9.400 -6.618 1.00 88.50 77 ILE A C 1
ATOM 604 O O . ILE A 1 77 ? 14.160 10.257 -6.455 1.00 88.50 77 ILE A O 1
ATOM 608 N N . MET A 1 78 ? 15.707 8.883 -5.604 1.00 81.38 78 MET A N 1
ATOM 609 C CA . MET A 1 78 ? 15.479 9.284 -4.212 1.00 81.38 78 MET A CA 1
ATOM 610 C C . MET A 1 78 ? 16.167 10.611 -3.878 1.00 81.38 78 MET A C 1
ATOM 612 O O . MET A 1 78 ? 15.688 11.352 -3.026 1.00 81.38 78 MET A O 1
ATOM 616 N N . GLY A 1 79 ? 17.253 10.945 -4.581 1.00 72.25 79 GLY A N 1
ATOM 617 C CA . GLY A 1 79 ? 18.132 12.043 -4.194 1.00 72.25 79 GLY A CA 1
ATOM 618 C C . GLY A 1 79 ? 18.888 11.717 -2.904 1.00 72.25 79 GLY A C 1
ATOM 619 O O . GLY A 1 79 ? 19.072 10.548 -2.557 1.00 72.25 79 GLY A O 1
ATOM 620 N N . ASP A 1 80 ? 19.306 12.758 -2.190 1.00 58.28 80 ASP A N 1
ATOM 621 C CA . ASP A 1 80 ? 19.940 12.641 -0.877 1.00 58.28 80 ASP A CA 1
ATOM 622 C C . ASP A 1 80 ? 18.847 12.561 0.207 1.00 58.28 80 ASP A C 1
ATOM 624 O O . ASP A 1 80 ? 18.464 13.574 0.791 1.00 58.28 80 ASP A O 1
ATOM 628 N N . GLN A 1 81 ? 18.280 11.373 0.442 1.00 55.19 81 GLN A N 1
ATOM 629 C CA . GLN A 1 81 ? 17.372 11.163 1.579 1.00 55.19 81 GLN A CA 1
ATOM 630 C C . GLN A 1 81 ? 18.161 10.901 2.870 1.00 55.19 81 GLN A C 1
ATOM 632 O O . GLN A 1 81 ? 19.134 10.147 2.876 1.00 55.19 81 GLN A O 1
ATOM 637 N N . PHE A 1 82 ? 17.715 11.522 3.964 1.00 46.16 82 PHE A N 1
ATOM 638 C CA . PHE A 1 82 ? 18.267 11.382 5.315 1.00 46.16 82 PHE A CA 1
ATOM 639 C C . PHE A 1 82 ? 17.278 10.609 6.198 1.00 46.16 82 PHE A C 1
ATOM 641 O O . PHE A 1 82 ? 16.077 10.854 6.103 1.00 46.16 82 PHE A O 1
ATOM 648 N N . ALA A 1 83 ? 17.762 9.705 7.054 1.00 46.50 83 ALA A N 1
ATOM 649 C CA . ALA A 1 83 ? 16.919 8.968 8.009 1.00 46.50 83 ALA A CA 1
ATOM 650 C C . ALA A 1 83 ? 16.431 9.907 9.084 1.00 46.50 83 ALA A C 1
ATOM 652 O O . ALA A 1 83 ? 17.195 10.741 9.574 1.00 46.50 83 ALA A O 1
ATOM 653 N N . GLN A 1 84 ? 15.192 9.696 9.502 1.00 44.00 84 GLN A N 1
ATOM 654 C CA . GLN A 1 84 ? 14.653 10.269 10.721 1.00 44.00 84 GLN A CA 1
ATOM 655 C C . GLN A 1 84 ? 14.878 9.356 11.934 1.00 44.00 84 GLN A C 1
ATOM 657 O O . GLN A 1 84 ? 14.842 9.844 13.063 1.00 44.00 84 GLN A O 1
ATOM 662 N N . THR A 1 85 ? 15.176 8.065 11.733 1.00 42.97 85 THR A N 1
ATOM 663 C CA . THR A 1 85 ? 15.473 7.112 12.817 1.00 42.97 85 THR A CA 1
ATOM 664 C C . THR A 1 85 ? 16.586 6.121 12.462 1.00 42.97 85 THR A C 1
ATOM 666 O O . THR A 1 85 ? 16.779 5.773 11.301 1.00 42.97 85 THR A O 1
ATOM 669 N N . ASP A 1 86 ? 17.287 5.593 13.474 1.00 41.28 86 ASP A N 1
ATOM 670 C CA . ASP A 1 86 ? 18.323 4.554 13.307 1.00 41.28 86 ASP A CA 1
ATOM 671 C C . ASP A 1 86 ? 17.762 3.204 12.796 1.00 41.28 86 ASP A C 1
ATOM 673 O O . ASP A 1 86 ? 18.528 2.293 12.478 1.00 41.28 86 ASP A O 1
ATOM 677 N N . GLN A 1 87 ? 16.429 3.051 12.748 1.00 44.44 87 GLN A N 1
ATOM 678 C CA . GLN A 1 87 ? 15.737 1.883 12.186 1.00 44.44 87 GLN A CA 1
ATOM 679 C C . GLN A 1 87 ? 15.239 2.099 10.750 1.00 44.44 87 GLN A C 1
ATOM 681 O O . GLN A 1 87 ? 14.918 1.123 10.069 1.00 44.44 87 GLN A O 1
ATOM 686 N N . GLU A 1 88 ? 15.176 3.341 10.269 1.00 43.28 88 GLU A N 1
ATOM 687 C CA . GLU A 1 88 ? 14.882 3.619 8.868 1.00 43.28 88 GLU A CA 1
ATOM 688 C C . GLU A 1 88 ? 16.088 3.226 8.019 1.00 43.28 88 GLU A C 1
ATOM 690 O O . GLU A 1 88 ? 17.191 3.749 8.186 1.00 43.28 88 GLU A O 1
ATOM 695 N N . GLN A 1 89 ? 15.879 2.309 7.072 1.00 49.22 89 GLN A N 1
ATOM 696 C CA . GLN A 1 89 ? 16.845 2.044 6.012 1.00 49.22 89 GLN A CA 1
ATOM 697 C C . GLN A 1 89 ? 16.899 3.258 5.077 1.00 49.22 89 GLN A C 1
ATOM 699 O O . GLN A 1 89 ? 16.354 3.251 3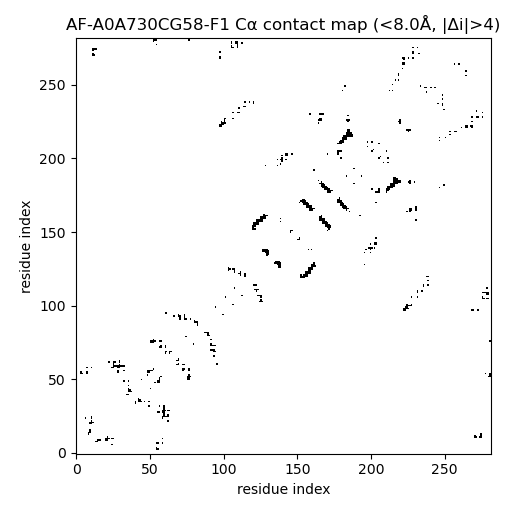.977 1.00 4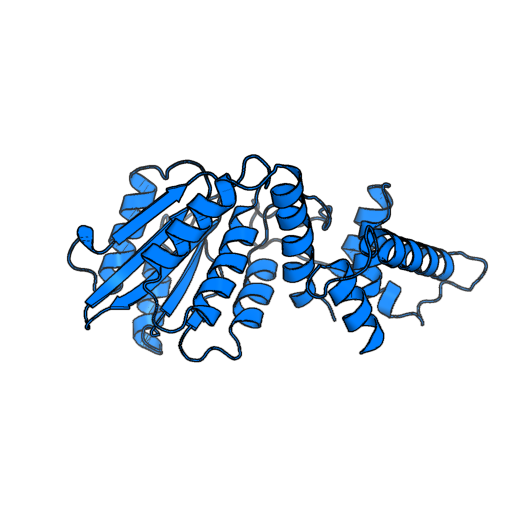9.22 89 GLN A O 1
ATOM 704 N N . VAL A 1 90 ? 17.559 4.328 5.515 1.00 44.34 90 VAL A N 1
ATOM 705 C CA . VAL A 1 90 ? 18.044 5.346 4.591 1.00 44.34 90 VAL A CA 1
ATOM 706 C C . VAL A 1 90 ? 19.377 4.913 4.043 1.00 44.34 90 VAL A C 1
ATOM 708 O O . VAL A 1 90 ? 20.307 4.505 4.737 1.00 44.34 90 VAL A O 1
ATOM 711 N N . GLY A 1 91 ? 19.435 4.947 2.737 1.00 50.50 91 GLY A N 1
ATOM 712 C CA . GLY A 1 91 ? 20.423 4.198 2.012 1.00 50.50 91 GLY A CA 1
ATOM 713 C C . GLY A 1 91 ? 19.720 3.671 0.798 1.00 50.50 91 GLY A C 1
ATOM 714 O O . GLY A 1 91 ? 18.518 3.422 0.794 1.00 50.50 91 GLY A O 1
ATOM 715 N N . VAL A 1 92 ? 20.459 3.601 -0.286 1.00 56.06 92 VAL A N 1
ATOM 716 C CA . VAL A 1 92 ? 19.853 3.313 -1.562 1.00 56.06 92 VAL A CA 1
ATOM 717 C C . VAL A 1 92 ? 19.415 1.865 -1.628 1.00 56.06 92 VAL A C 1
ATOM 719 O O . VAL A 1 92 ? 20.173 0.966 -1.985 1.00 56.06 92 VAL A O 1
ATOM 722 N N . GLU A 1 93 ? 18.157 1.667 -1.257 1.00 68.94 93 GLU A N 1
ATOM 723 C CA . GLU A 1 93 ? 17.462 0.410 -1.374 1.00 68.94 93 GLU A CA 1
ATOM 724 C C . GLU A 1 93 ? 17.194 0.099 -2.844 1.00 68.94 93 GLU A C 1
ATOM 726 O O . GLU A 1 93 ? 17.015 0.964 -3.711 1.00 68.94 93 GLU A O 1
ATOM 731 N N . ASN A 1 94 ? 17.128 -1.194 -3.135 1.00 84.06 94 ASN A N 1
ATOM 732 C CA . ASN A 1 94 ? 16.589 -1.658 -4.395 1.00 84.06 94 ASN A CA 1
ATOM 733 C C . ASN A 1 94 ? 15.085 -1.324 -4.448 1.00 84.06 94 ASN A C 1
ATOM 735 O O . ASN A 1 94 ? 14.256 -2.135 -4.039 1.00 84.06 94 ASN A O 1
ATOM 739 N N . LEU A 1 95 ? 14.738 -0.159 -5.010 1.00 89.44 95 LEU A N 1
ATOM 740 C CA . LEU A 1 95 ? 13.357 0.322 -5.200 1.00 89.44 95 LEU A CA 1
ATOM 741 C C . LEU A 1 95 ? 12.432 -0.700 -5.881 1.00 89.44 95 LEU A C 1
ATOM 743 O O . LEU A 1 95 ? 11.217 -0.689 -5.673 1.00 89.44 95 LEU A O 1
ATOM 747 N N . TRP A 1 96 ? 13.009 -1.589 -6.693 1.00 94.44 96 TRP A N 1
ATOM 748 C CA . TRP A 1 96 ? 12.302 -2.630 -7.441 1.00 94.44 96 TRP A CA 1
ATOM 749 C C . TRP A 1 96 ? 12.297 -3.990 -6.730 1.00 94.44 96 TRP A C 1
ATOM 751 O O . TRP A 1 96 ? 11.928 -4.993 -7.339 1.00 94.44 96 TRP A O 1
ATOM 761 N N . CYS A 1 97 ? 12.730 -4.059 -5.469 1.00 92.88 97 CYS A N 1
ATOM 762 C CA . CYS A 1 97 ? 12.633 -5.265 -4.659 1.00 92.88 97 CYS A CA 1
ATOM 763 C C . CYS A 1 97 ? 11.159 -5.593 -4.381 1.00 92.88 97 CYS A C 1
ATOM 765 O O . CYS A 1 97 ? 10.433 -4.795 -3.789 1.00 92.88 97 CYS A O 1
ATOM 767 N N . GLY A 1 98 ? 10.723 -6.794 -4.767 1.00 93.50 98 GLY A N 1
ATOM 768 C CA . GLY A 1 98 ? 9.360 -7.280 -4.522 1.00 93.50 98 GLY A CA 1
ATOM 769 C C . GLY A 1 98 ? 9.063 -7.638 -3.063 1.00 93.50 98 GLY A C 1
ATOM 770 O O . GLY A 1 98 ? 7.943 -8.039 -2.776 1.00 93.50 98 GLY A O 1
ATOM 771 N N . ALA A 1 99 ? 10.050 -7.505 -2.172 1.00 94.00 99 ALA A N 1
ATOM 772 C CA . ALA A 1 99 ? 9.964 -7.819 -0.748 1.00 94.00 99 ALA A CA 1
ATOM 773 C C . ALA A 1 99 ? 10.378 -6.640 0.149 1.00 94.00 99 ALA A C 1
ATOM 775 O O . ALA A 1 99 ? 10.640 -6.840 1.329 1.00 94.00 99 ALA A O 1
ATOM 776 N N . ARG A 1 100 ? 10.484 -5.412 -0.379 1.00 92.19 100 ARG A N 1
ATOM 777 C CA . ARG A 1 100 ? 10.749 -4.238 0.469 1.00 92.19 100 ARG A CA 1
ATOM 778 C C . ARG A 1 100 ? 9.483 -3.805 1.204 1.00 92.19 100 ARG A C 1
ATOM 780 O O . ARG A 1 100 ? 8.392 -3.866 0.622 1.00 92.19 100 ARG A O 1
ATOM 787 N N . MET A 1 101 ? 9.653 -3.352 2.441 1.00 92.12 101 MET A N 1
ATOM 788 C CA . MET A 1 101 ? 8.621 -2.641 3.188 1.00 92.12 101 MET A CA 1
ATOM 789 C C . MET A 1 101 ? 8.525 -1.206 2.656 1.00 92.12 101 MET A C 1
ATOM 791 O O . MET A 1 101 ? 9.531 -0.624 2.258 1.00 92.12 101 MET A O 1
ATOM 795 N N . LEU A 1 102 ? 7.316 -0.653 2.578 1.00 92.50 102 LEU A N 1
ATOM 796 C CA . LEU A 1 102 ? 7.138 0.733 2.136 1.00 92.50 102 LEU A CA 1
ATOM 797 C C . LEU A 1 102 ? 7.497 1.703 3.265 1.00 92.50 102 LEU A C 1
ATOM 799 O O . LEU A 1 102 ? 7.151 1.441 4.419 1.00 92.50 102 LEU A O 1
ATOM 803 N N . SER A 1 103 ? 8.136 2.824 2.921 1.00 91.19 103 SER A N 1
ATOM 804 C CA . SER A 1 103 ? 8.382 3.921 3.861 1.00 91.19 103 SER A CA 1
ATOM 805 C C . SER A 1 103 ? 7.116 4.750 4.097 1.00 91.19 103 SER A C 1
ATOM 807 O O . SER A 1 103 ? 6.180 4.723 3.290 1.00 91.19 103 SER A O 1
ATOM 809 N N . SER A 1 104 ? 7.099 5.519 5.189 1.00 93.31 104 SER A N 1
ATOM 810 C CA . SER A 1 104 ? 5.994 6.430 5.511 1.00 93.31 104 SER A CA 1
ATOM 811 C C . SER A 1 104 ? 5.763 7.461 4.406 1.00 93.31 104 SER A C 1
ATOM 813 O O . SER A 1 104 ? 4.626 7.646 3.987 1.00 93.31 104 SER A O 1
ATOM 815 N N . ASP A 1 105 ? 6.823 8.074 3.869 1.00 91.31 105 ASP A N 1
ATOM 816 C CA . ASP A 1 105 ? 6.709 9.096 2.819 1.00 91.31 105 ASP A CA 1
ATOM 817 C C . ASP A 1 105 ? 6.156 8.543 1.505 1.00 91.31 105 ASP A C 1
ATOM 819 O O . ASP A 1 105 ? 5.292 9.162 0.878 1.00 91.31 105 ASP A O 1
ATOM 823 N N . GLU A 1 106 ? 6.622 7.364 1.087 1.00 93.31 106 GLU A N 1
ATOM 824 C CA . GLU A 1 106 ? 6.104 6.716 -0.116 1.00 93.31 106 GLU A CA 1
ATOM 825 C C . GLU A 1 106 ? 4.619 6.369 0.051 1.00 93.31 106 GLU A C 1
ATOM 827 O O . GLU A 1 106 ? 3.799 6.652 -0.829 1.00 93.31 106 GLU A O 1
ATOM 832 N N . LEU A 1 107 ? 4.262 5.778 1.194 1.00 96.50 107 LEU A N 1
ATOM 833 C CA . LEU A 1 107 ? 2.890 5.379 1.474 1.00 96.50 107 LEU A CA 1
ATOM 834 C C . LEU A 1 107 ? 1.964 6.597 1.633 1.00 96.50 107 LEU A C 1
ATOM 836 O O . LEU A 1 107 ? 0.831 6.563 1.151 1.00 96.50 107 LEU A O 1
ATOM 840 N N . ALA A 1 108 ? 2.441 7.687 2.240 1.00 97.12 108 ALA A N 1
ATOM 841 C CA . ALA A 1 108 ? 1.705 8.941 2.372 1.00 97.12 108 ALA A CA 1
ATOM 842 C C . ALA A 1 108 ? 1.414 9.567 1.006 1.00 97.12 108 ALA A C 1
ATOM 844 O O . ALA A 1 108 ? 0.258 9.865 0.706 1.00 97.12 108 ALA A O 1
ATOM 845 N N . ALA A 1 109 ? 2.439 9.711 0.157 1.00 96.38 109 ALA A N 1
ATOM 846 C CA . ALA A 1 109 ? 2.288 10.294 -1.175 1.00 96.38 109 ALA A CA 1
ATOM 847 C C . ALA A 1 109 ? 1.247 9.529 -2.005 1.00 96.38 109 ALA A C 1
ATOM 849 O O . ALA A 1 109 ? 0.385 10.136 -2.646 1.00 96.38 109 ALA A O 1
ATOM 850 N N . ALA A 1 110 ? 1.290 8.195 -1.949 1.00 97.94 110 ALA A N 1
ATOM 851 C CA . ALA A 1 110 ? 0.366 7.347 -2.686 1.00 97.94 110 ALA A CA 1
ATOM 852 C C . ALA A 1 110 ? -1.060 7.379 -2.129 1.00 97.94 110 ALA A C 1
ATOM 854 O O . ALA A 1 110 ? -2.010 7.542 -2.893 1.00 97.94 110 ALA A O 1
ATOM 855 N N . THR A 1 111 ? -1.234 7.227 -0.816 1.00 98.19 111 THR A N 1
ATOM 856 C CA . THR A 1 111 ? -2.572 7.105 -0.217 1.00 98.19 111 THR A CA 1
ATOM 857 C C . THR A 1 111 ? -3.301 8.443 -0.143 1.00 98.19 111 THR A C 1
ATOM 859 O O . THR A 1 111 ? -4.482 8.498 -0.474 1.00 98.19 111 THR A O 1
ATOM 862 N N . GLN A 1 112 ? -2.608 9.544 0.165 1.00 96.75 112 GLN A N 1
ATOM 863 C CA . GLN A 1 112 ? -3.197 10.885 0.097 1.00 96.75 112 GLN A CA 1
ATOM 864 C C . GLN A 1 112 ? -3.483 11.289 -1.352 1.00 96.75 112 GLN A C 1
ATOM 866 O O . GLN A 1 112 ? -4.541 11.842 -1.636 1.00 96.75 112 GLN A O 1
ATOM 871 N N . GLY A 1 113 ? -2.575 10.966 -2.283 1.00 95.88 113 GLY A N 1
ATOM 872 C CA . GLY A 1 113 ? -2.761 11.182 -3.719 1.00 95.88 113 GLY A CA 1
ATOM 873 C C . GLY A 1 113 ? -3.948 10.413 -4.309 1.00 95.88 113 GLY A C 1
ATOM 874 O O . GLY A 1 113 ? -4.599 10.894 -5.233 1.00 95.88 113 GLY A O 1
ATOM 875 N N . LEU A 1 114 ? -4.243 9.230 -3.772 1.00 95.44 114 LEU A N 1
ATOM 876 C CA . LEU A 1 114 ? -5.363 8.386 -4.184 1.00 95.44 114 LEU A CA 1
ATOM 877 C C . LEU A 1 114 ? -6.729 8.973 -3.797 1.00 95.44 114 LEU A C 1
ATOM 879 O O . LEU A 1 114 ? -7.687 8.807 -4.548 1.00 95.44 114 LEU A O 1
ATOM 883 N N . VAL A 1 115 ? -6.824 9.657 -2.653 1.00 95.25 115 VAL A N 1
ATOM 884 C CA . VAL A 1 115 ? -8.103 10.129 -2.088 1.00 95.25 115 VAL A CA 1
ATOM 885 C C . VAL A 1 115 ? -8.355 11.628 -2.278 1.00 95.25 115 VAL A C 1
ATOM 887 O O . VAL A 1 115 ? -9.342 12.142 -1.763 1.00 95.25 115 VAL A O 1
ATOM 890 N N . GLN A 1 116 ? -7.523 12.341 -3.049 1.00 92.38 116 GLN A N 1
ATOM 891 C CA . GLN A 1 116 ? -7.664 13.796 -3.262 1.00 92.38 116 GLN A CA 1
ATOM 892 C C . GLN A 1 116 ? -9.051 14.207 -3.782 1.00 92.38 116 GLN A C 1
ATOM 894 O O . GLN A 1 116 ? -9.532 15.294 -3.474 1.00 92.38 116 GLN A O 1
ATOM 899 N N . GLU A 1 117 ? -9.700 13.336 -4.556 1.00 89.06 117 GLU A N 1
ATOM 900 C CA . GLU A 1 117 ? -11.032 13.562 -5.130 1.00 89.06 117 GLU A CA 1
ATOM 901 C C . GLU A 1 117 ? -12.159 12.873 -4.326 1.00 89.06 117 GLU A C 1
ATOM 903 O O . GLU A 1 117 ? -13.304 12.836 -4.770 1.00 89.06 117 GLU A O 1
ATOM 908 N N . SER A 1 118 ? -11.857 12.317 -3.144 1.00 91.38 118 SER A N 1
ATOM 909 C CA . SER A 1 118 ? -12.788 11.550 -2.301 1.00 91.38 118 SER A CA 1
ATOM 910 C C . SER A 1 118 ? -13.149 12.315 -1.016 1.00 91.38 118 SER A C 1
ATOM 912 O O . SER A 1 118 ? -12.546 12.082 0.026 1.00 91.38 118 SER A O 1
ATOM 914 N N . PRO A 1 119 ? -14.165 13.202 -1.024 1.00 87.38 119 PRO A N 1
ATOM 915 C CA . PRO A 1 119 ? -14.445 14.104 0.102 1.00 87.38 119 PRO A CA 1
ATOM 916 C C . PRO A 1 119 ? -14.899 13.402 1.393 1.00 87.38 119 PRO A C 1
ATOM 918 O O . PRO A 1 119 ? -14.893 14.015 2.456 1.00 87.38 119 PRO A O 1
ATOM 921 N N . LEU A 1 120 ? -15.330 12.140 1.311 1.00 90.50 120 LEU A N 1
ATOM 922 C CA . LEU A 1 120 ? -15.798 11.353 2.457 1.00 90.50 120 LEU A CA 1
ATOM 923 C C . LEU A 1 120 ? -14.702 10.475 3.078 1.00 90.50 120 LEU A C 1
ATOM 925 O O . LEU A 1 120 ? -14.949 9.851 4.109 1.00 90.50 120 LEU A O 1
ATOM 929 N N . LEU A 1 121 ? -13.520 10.414 2.458 1.00 95.00 121 LEU A N 1
ATOM 930 C CA . LEU A 1 121 ? -12.412 9.560 2.867 1.00 95.00 121 LEU A CA 1
ATOM 931 C C . LEU A 1 121 ? -11.170 10.415 3.124 1.00 95.00 121 LEU A C 1
ATOM 933 O O . LEU A 1 121 ? -10.603 11.000 2.206 1.00 95.00 121 LEU A O 1
ATOM 937 N N . SER A 1 122 ? -10.740 10.459 4.379 1.00 96.69 122 SER A N 1
ATOM 938 C CA . SER A 1 122 ? -9.525 11.150 4.808 1.00 96.69 122 SER A CA 1
ATOM 939 C C . SER A 1 122 ? -8.473 10.123 5.197 1.00 96.69 122 SER A C 1
ATOM 941 O O . SER A 1 122 ? -8.773 9.159 5.900 1.00 96.69 122 SER A O 1
ATOM 943 N N . VAL A 1 123 ? -7.236 10.329 4.745 1.00 98.12 123 VAL A N 1
ATOM 944 C CA . VAL A 1 123 ? -6.087 9.486 5.089 1.00 98.12 123 VAL A CA 1
ATOM 945 C C . VAL A 1 123 ? -5.020 10.349 5.752 1.00 98.12 123 VAL A C 1
ATOM 947 O O . VAL A 1 123 ? -4.540 11.322 5.167 1.00 98.12 123 VAL A O 1
ATOM 950 N N . ASN A 1 124 ? -4.646 9.991 6.978 1.00 98.25 124 ASN A N 1
ATOM 951 C CA . ASN A 1 124 ? -3.618 10.685 7.750 1.00 98.25 124 ASN A CA 1
ATOM 952 C C . ASN A 1 124 ? -2.213 10.203 7.361 1.00 98.25 124 ASN A C 1
ATOM 954 O O . ASN A 1 124 ? -2.043 9.131 6.779 1.00 98.25 124 ASN A O 1
ATOM 958 N N . TYR A 1 125 ? -1.195 11.013 7.666 1.00 97.88 125 TYR A N 1
ATOM 959 C CA . TYR A 1 125 ? 0.197 10.622 7.437 1.00 97.88 125 TYR A CA 1
ATOM 960 C C . TYR A 1 125 ? 0.542 9.362 8.264 1.00 97.88 125 TYR A C 1
ATOM 962 O O . TYR A 1 125 ? 0.120 9.298 9.423 1.00 97.88 125 TYR A O 1
ATOM 970 N N . PRO A 1 126 ? 1.278 8.374 7.711 1.00 98.12 126 PRO A N 1
ATOM 971 C CA . PRO A 1 126 ? 1.613 7.141 8.418 1.00 98.12 126 PRO A CA 1
ATOM 972 C C . PRO A 1 126 ? 2.470 7.375 9.667 1.00 98.12 126 PRO A C 1
ATOM 974 O O . PRO A 1 126 ? 3.429 8.141 9.640 1.00 98.12 126 PRO A O 1
ATOM 977 N N . ILE A 1 127 ? 2.154 6.675 10.753 1.00 96.94 127 ILE A N 1
ATOM 978 C CA . ILE A 1 127 ? 2.813 6.821 12.059 1.00 96.94 127 ILE A CA 1
ATOM 979 C C . ILE A 1 127 ? 3.220 5.462 12.628 1.00 96.94 127 ILE A C 1
ATOM 981 O O . ILE A 1 127 ? 2.664 4.434 12.252 1.00 96.94 127 ILE A O 1
ATOM 985 N N . GLY A 1 128 ? 4.164 5.437 13.569 1.00 96.00 128 GLY A N 1
ATOM 986 C CA . GLY A 1 128 ? 4.330 4.283 14.460 1.00 96.00 128 GLY A CA 1
ATOM 987 C C . GLY A 1 128 ? 3.221 4.240 15.514 1.00 96.00 128 GLY A C 1
ATOM 988 O O . GLY A 1 128 ? 2.656 5.279 15.835 1.00 96.00 128 GLY A O 1
ATOM 989 N N . LEU A 1 129 ? 2.909 3.068 16.074 1.00 95.75 129 LEU A N 1
ATOM 990 C CA . LEU A 1 129 ? 1.944 2.970 17.177 1.00 95.75 129 LEU A CA 1
ATOM 991 C C . LEU A 1 129 ? 2.518 3.547 18.478 1.00 95.75 129 LEU A C 1
ATOM 993 O O . LEU A 1 129 ? 1.894 4.394 19.109 1.00 95.75 129 LEU A O 1
ATOM 997 N N . ILE A 1 130 ? 3.714 3.090 18.865 1.00 94.81 130 ILE A N 1
ATOM 998 C CA . ILE A 1 130 ? 4.369 3.452 20.126 1.00 94.81 130 ILE A CA 1
ATOM 999 C C . ILE A 1 130 ? 5.677 4.183 19.846 1.00 94.81 130 ILE A C 1
ATOM 1001 O O . ILE A 1 130 ? 6.543 3.684 19.127 1.00 94.81 130 ILE A O 1
ATOM 1005 N N . GLN A 1 131 ? 5.846 5.343 20.473 1.00 92.31 131 GLN A N 1
ATOM 1006 C CA . GLN A 1 131 ? 7.067 6.133 20.398 1.00 92.31 131 GLN A CA 1
ATOM 1007 C C . GLN A 1 131 ? 8.209 5.389 21.123 1.00 92.31 131 GLN A C 1
ATOM 1009 O O . GLN A 1 131 ? 8.059 5.039 22.301 1.00 92.31 131 GLN A O 1
ATOM 1014 N N . PRO A 1 132 ? 9.356 5.111 20.468 1.00 88.25 132 PRO A N 1
ATOM 1015 C CA . PRO A 1 132 ? 10.369 4.212 21.028 1.00 88.25 132 PRO A CA 1
ATOM 1016 C C . PRO A 1 132 ? 10.934 4.633 22.391 1.00 88.25 132 PRO A C 1
ATOM 1018 O O . PRO A 1 132 ? 11.252 3.759 23.204 1.00 88.25 132 PRO A O 1
ATOM 1021 N N . THR A 1 133 ? 11.034 5.937 22.656 1.00 89.94 133 THR A N 1
ATOM 1022 C CA . THR A 1 133 ? 11.716 6.499 23.832 1.00 89.94 133 THR A CA 1
ATOM 1023 C C . THR A 1 133 ? 10.751 6.787 24.980 1.00 89.94 133 THR A C 1
ATOM 1025 O O . THR A 1 133 ? 10.987 6.356 26.105 1.00 89.94 133 THR A O 1
ATOM 1028 N N . THR A 1 134 ? 9.657 7.496 24.710 1.00 92.81 134 THR A N 1
ATOM 1029 C CA . THR A 1 134 ? 8.661 7.930 25.697 1.00 92.81 134 THR A CA 1
ATOM 1030 C C . THR A 1 134 ? 7.619 6.858 25.984 1.00 92.81 134 THR A C 1
ATOM 1032 O O . THR A 1 134 ? 6.924 6.962 26.989 1.00 92.81 134 THR A O 1
ATOM 1035 N N . LYS A 1 135 ? 7.522 5.828 25.127 1.00 93.69 135 LYS A N 1
ATOM 1036 C CA . LYS A 1 135 ? 6.472 4.795 25.162 1.00 93.69 135 LYS A CA 1
ATOM 1037 C C . LYS A 1 135 ? 5.059 5.358 25.014 1.00 93.69 135 LYS A C 1
ATOM 1039 O O . LYS A 1 135 ? 4.090 4.701 25.369 1.00 93.69 135 LYS A O 1
ATOM 1044 N N . GLU A 1 136 ? 4.951 6.567 24.477 1.00 95.25 136 GLU A N 1
ATOM 1045 C CA . GLU A 1 136 ? 3.677 7.210 24.195 1.00 95.25 136 GLU A CA 1
ATOM 1046 C C . GLU A 1 136 ? 2.972 6.528 23.021 1.00 95.25 136 GLU A C 1
ATOM 1048 O O . GLU A 1 136 ? 3.611 6.147 22.036 1.00 95.25 136 GLU A O 1
ATOM 1053 N N . ASN A 1 137 ? 1.650 6.412 23.119 1.00 97.50 137 ASN A N 1
ATOM 1054 C CA . ASN A 1 137 ? 0.799 5.950 22.035 1.00 97.50 137 ASN A CA 1
ATOM 1055 C C . ASN A 1 137 ? 0.543 7.103 21.052 1.00 97.50 137 ASN A C 1
ATOM 1057 O O . ASN A 1 137 ? -0.247 8.009 21.317 1.00 97.50 137 ASN A O 1
ATOM 1061 N N . ILE A 1 138 ? 1.237 7.068 19.916 1.00 97.62 138 ILE A N 1
ATOM 1062 C CA . ILE A 1 138 ? 1.209 8.136 18.909 1.00 97.62 138 ILE A CA 1
ATOM 1063 C C . ILE A 1 138 ? -0.167 8.200 18.233 1.00 97.62 138 ILE A C 1
ATOM 1065 O O . ILE A 1 138 ? -0.635 9.293 17.916 1.00 97.62 138 ILE A O 1
ATOM 1069 N N . LEU A 1 139 ? -0.846 7.058 18.060 1.00 98.06 139 LEU A N 1
ATOM 1070 C CA . LEU A 1 139 ? -2.195 7.013 17.488 1.00 98.06 139 LEU A CA 1
ATOM 1071 C C . LEU A 1 139 ? -3.190 7.773 18.372 1.00 98.06 139 LEU A C 1
ATOM 1073 O O . LEU A 1 139 ? -3.971 8.577 17.865 1.00 98.06 139 LEU A O 1
ATOM 1077 N N . SER A 1 140 ? -3.121 7.577 19.690 1.00 98.00 140 SER A N 1
ATOM 1078 C CA . SER A 1 140 ? -3.924 8.322 20.665 1.00 98.00 140 SER A CA 1
ATOM 1079 C C . SER A 1 140 ? -3.694 9.831 20.572 1.00 98.00 140 SER A C 1
ATOM 1081 O O . SER A 1 140 ? -4.653 10.604 20.508 1.00 98.00 140 SER A O 1
ATOM 1083 N N . THR A 1 141 ? -2.431 10.259 20.520 1.00 97.25 141 THR A N 1
ATOM 1084 C CA . THR A 1 141 ? -2.067 11.680 20.426 1.00 97.25 141 THR A CA 1
ATOM 1085 C C . THR A 1 141 ? -2.553 12.299 19.114 1.00 97.25 141 THR A C 1
ATOM 1087 O O . THR A 1 141 ? -3.145 13.380 19.126 1.00 97.25 141 THR A O 1
ATOM 1090 N N . GLN A 1 142 ? -2.404 11.588 17.993 1.00 97.31 142 GLN A N 1
ATOM 1091 C CA . GLN A 1 142 ? -2.873 12.060 16.690 1.00 97.31 142 GLN A CA 1
ATOM 1092 C C . GLN A 1 142 ? -4.407 12.117 16.610 1.00 97.31 142 GLN A C 1
ATOM 1094 O O . GLN A 1 142 ? -4.952 13.049 16.021 1.00 97.31 142 GLN A O 1
ATOM 1099 N N . LEU A 1 143 ? -5.119 11.171 17.233 1.00 98.00 143 LEU A N 1
ATOM 1100 C CA . LEU A 1 143 ? -6.582 11.202 17.330 1.00 98.00 143 LEU A CA 1
ATOM 1101 C C . LEU A 1 143 ? -7.074 12.405 18.140 1.00 98.00 143 LEU A C 1
ATOM 1103 O O . LEU A 1 143 ? -7.981 13.103 17.687 1.00 98.00 143 LEU A O 1
ATOM 1107 N N . LEU A 1 144 ? -6.465 12.684 19.298 1.00 97.56 144 LEU A N 1
ATOM 1108 C CA . LEU A 1 144 ? -6.797 13.862 20.107 1.00 97.56 144 LEU A CA 1
ATOM 1109 C C . LEU A 1 144 ? -6.623 15.156 19.309 1.00 97.56 144 LEU A C 1
ATOM 1111 O O . LEU A 1 144 ? -7.521 16.000 19.292 1.00 97.56 144 LEU A O 1
ATOM 1115 N N . GLU A 1 145 ? -5.488 15.296 18.622 1.00 97.06 145 GLU A N 1
ATOM 1116 C CA . GLU A 1 145 ? -5.204 16.463 17.791 1.00 97.06 145 GLU A CA 1
ATOM 1117 C C . GLU A 1 145 ? -6.214 16.595 16.644 1.00 97.06 145 GLU A C 1
ATOM 1119 O O . GLU A 1 145 ? -6.801 17.663 16.449 1.00 97.06 145 GLU A O 1
ATOM 1124 N N . LYS A 1 146 ? -6.484 15.496 15.930 1.00 96.94 146 LYS A N 1
ATOM 1125 C CA . LYS A 1 146 ? -7.429 15.468 14.810 1.00 96.94 146 LYS A CA 1
ATOM 1126 C C . LYS A 1 146 ? -8.836 15.871 15.245 1.00 96.94 146 LYS A C 1
ATOM 1128 O O . LYS A 1 146 ? -9.470 16.702 14.594 1.00 96.94 146 LYS A O 1
ATOM 1133 N N . ILE A 1 147 ? -9.318 15.322 16.360 1.00 96.44 147 ILE A N 1
ATOM 1134 C CA . ILE A 1 147 ? -10.643 15.632 16.912 1.00 96.44 147 ILE A CA 1
ATOM 1135 C C . ILE A 1 147 ? -10.728 17.105 17.319 1.00 96.44 147 ILE A C 1
ATOM 1137 O O . ILE A 1 147 ? -11.727 17.756 17.018 1.00 96.44 147 ILE A O 1
ATOM 1141 N N . ALA A 1 148 ? -9.684 17.640 17.957 1.00 96.06 148 ALA A N 1
ATOM 1142 C CA . ALA A 1 148 ? -9.656 19.028 18.406 1.00 96.06 148 ALA A CA 1
ATOM 1143 C C . ALA A 1 148 ? -9.589 20.042 17.250 1.00 96.06 148 ALA A C 1
ATOM 1145 O O . ALA A 1 148 ? -10.152 21.130 17.364 1.00 96.06 148 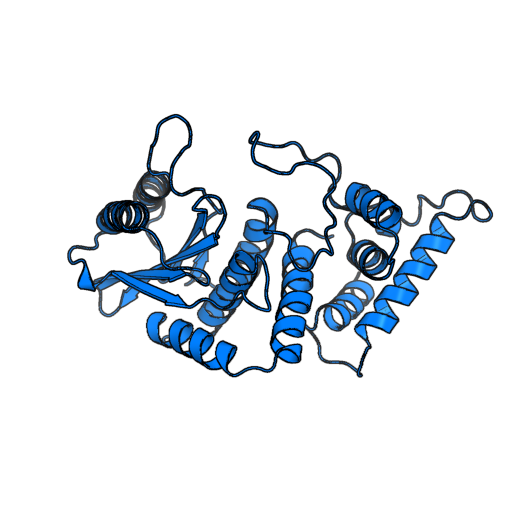ALA A O 1
ATOM 1146 N N . GLN A 1 149 ? -8.900 19.710 16.154 1.00 94.62 149 GLN A N 1
ATOM 1147 C CA . GLN A 1 149 ? -8.658 20.639 15.045 1.00 94.62 149 GLN A CA 1
ATOM 1148 C C . GLN A 1 149 ? -9.711 20.564 13.936 1.00 94.62 149 GLN A C 1
ATOM 1150 O O . GLN A 1 149 ? -10.163 21.603 13.455 1.00 94.62 149 GLN A O 1
ATOM 1155 N N . SER A 1 150 ? -10.080 19.357 13.498 1.00 92.94 150 SER A N 1
ATOM 1156 C CA . SER A 1 150 ? -10.928 19.158 12.312 1.00 92.94 150 SER A CA 1
ATOM 1157 C C . SER A 1 150 ? -12.126 18.240 12.540 1.00 92.94 150 SER A C 1
ATOM 1159 O O . SER A 1 150 ? -13.056 18.248 11.737 1.00 92.94 150 SER A O 1
ATOM 1161 N N . GLY A 1 151 ? -12.106 17.429 13.600 1.00 93.62 151 GLY A N 1
ATOM 1162 C CA . GLY A 1 151 ? -13.006 16.289 13.738 1.00 93.62 151 GLY A CA 1
ATOM 1163 C C . GLY A 1 151 ? -12.610 15.119 12.829 1.00 93.62 151 GLY A C 1
ATOM 1164 O O . GLY A 1 151 ? -11.681 15.218 12.022 1.00 93.62 151 GLY A O 1
ATOM 1165 N N . LEU A 1 152 ? -13.322 14.000 12.985 1.00 94.56 152 LEU A N 1
ATOM 1166 C CA . LEU A 1 152 ? -13.165 12.799 12.159 1.00 94.56 152 LEU A CA 1
ATOM 1167 C C . LEU A 1 152 ? -14.099 12.859 10.945 1.00 94.56 152 LEU A C 1
ATOM 1169 O O . LEU A 1 152 ? -15.290 13.167 11.083 1.00 94.56 152 LEU A O 1
ATOM 1173 N N . SER A 1 153 ? -13.561 12.526 9.774 1.00 93.06 153 SER A N 1
ATOM 1174 C CA . SER A 1 153 ? -14.315 12.383 8.525 1.00 93.06 153 SER A CA 1
ATOM 1175 C C . SER A 1 153 ? -15.295 11.206 8.590 1.00 93.06 153 SER A C 1
ATOM 1177 O O . SER A 1 153 ? -15.343 10.467 9.574 1.00 93.06 153 SER A O 1
ATOM 1179 N N . HIS A 1 154 ? -16.102 11.017 7.539 1.00 92.06 154 HIS A N 1
ATOM 1180 C CA . HIS A 1 154 ? -17.009 9.865 7.469 1.00 92.06 154 HIS A CA 1
ATOM 1181 C C . HIS A 1 154 ? -16.241 8.538 7.512 1.00 92.06 154 HIS A C 1
ATOM 1183 O O . HIS A 1 154 ? -16.616 7.655 8.277 1.00 92.06 154 HIS A O 1
ATOM 1189 N N . ASN A 1 1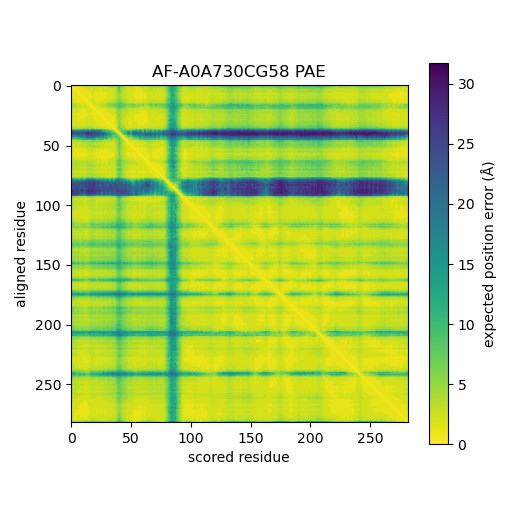55 ? -15.150 8.457 6.746 1.00 95.69 155 ASN A N 1
ATOM 1190 C CA . ASN A 1 155 ? -14.130 7.422 6.829 1.00 95.69 155 ASN A CA 1
ATOM 1191 C C . ASN A 1 155 ? -12.780 8.097 7.113 1.00 95.69 155 ASN A C 1
ATOM 1193 O O . ASN A 1 155 ? -12.246 8.803 6.256 1.00 95.69 155 ASN A O 1
ATOM 1197 N N . GLU A 1 156 ? -12.239 7.905 8.311 1.00 97.81 156 GLU A N 1
ATOM 1198 C CA . GLU A 1 156 ? -10.946 8.445 8.731 1.00 97.81 156 GLU A CA 1
ATOM 1199 C C . GLU A 1 156 ? -9.933 7.305 8.871 1.00 97.81 156 GLU A C 1
ATOM 1201 O O . GLU A 1 156 ? -10.076 6.428 9.722 1.00 97.81 156 GLU A O 1
ATOM 1206 N N . VAL A 1 157 ? -8.910 7.311 8.021 1.00 98.50 157 VAL A N 1
ATOM 1207 C CA . VAL A 1 157 ? -7.890 6.264 7.960 1.00 98.50 157 VAL A CA 1
ATOM 1208 C C . VAL A 1 157 ? -6.607 6.730 8.636 1.00 98.50 157 VAL A C 1
ATOM 1210 O O . VAL A 1 157 ? -6.069 7.798 8.330 1.00 98.50 157 VAL A O 1
ATOM 1213 N N . PHE A 1 158 ? -6.081 5.880 9.508 1.00 98.75 158 PHE A N 1
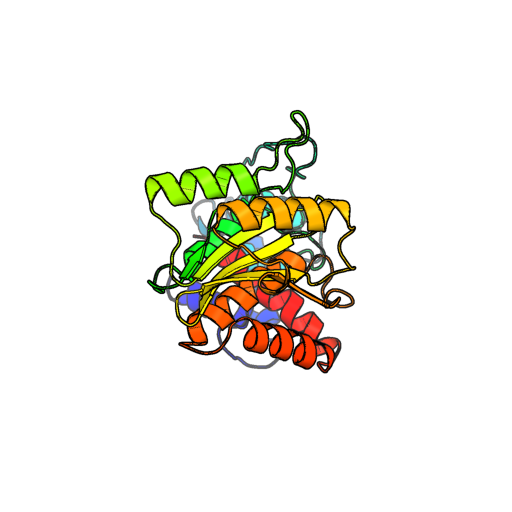ATOM 1214 C CA . PHE A 1 158 ? -4.742 5.961 10.069 1.00 98.75 158 PHE A CA 1
ATOM 1215 C C . PHE A 1 158 ? -3.936 4.754 9.598 1.00 98.75 158 PHE A C 1
ATOM 1217 O O . PHE A 1 158 ? -4.403 3.616 9.642 1.00 98.75 158 PHE A O 1
ATOM 1224 N N . LEU A 1 159 ? -2.718 5.013 9.136 1.00 98.69 159 LEU A N 1
ATOM 1225 C CA . LEU A 1 159 ? -1.776 3.982 8.723 1.00 98.69 159 LEU A CA 1
ATOM 1226 C C . LEU A 1 159 ? -0.751 3.829 9.838 1.00 98.69 159 LEU A C 1
ATOM 1228 O O . LEU A 1 159 ? 0.016 4.753 10.101 1.00 98.69 159 LEU A O 1
ATOM 1232 N N . VAL A 1 160 ? -0.789 2.691 10.527 1.00 98.31 160 VAL A N 1
ATOM 1233 C CA . VAL A 1 160 ? -0.080 2.509 11.797 1.00 98.31 160 VAL A CA 1
ATOM 1234 C C . VAL A 1 160 ? 0.955 1.405 11.671 1.00 98.31 160 VAL A C 1
ATOM 1236 O O . VAL A 1 160 ? 0.631 0.277 11.314 1.00 98.31 160 VAL A O 1
ATOM 1239 N N . ASN A 1 161 ? 2.207 1.726 11.974 1.00 96.44 161 ASN A N 1
ATOM 1240 C CA . ASN A 1 161 ? 3.315 0.787 11.967 1.00 96.44 161 ASN A CA 1
ATOM 1241 C C . ASN A 1 161 ? 3.536 0.189 13.362 1.00 96.44 161 ASN A C 1
ATOM 1243 O O . ASN A 1 161 ? 3.668 0.928 14.341 1.00 96.44 161 ASN A O 1
ATOM 1247 N N . THR A 1 162 ? 3.633 -1.134 13.464 1.00 93.56 162 THR A N 1
ATOM 1248 C CA . THR A 1 162 ? 3.920 -1.839 14.730 1.00 93.56 162 THR A CA 1
ATOM 1249 C C . THR A 1 162 ? 5.388 -2.256 14.889 1.00 93.56 162 THR A C 1
ATOM 1251 O O . THR A 1 162 ? 5.724 -2.981 15.821 1.00 93.56 162 THR A O 1
ATOM 1254 N N . GLY A 1 163 ? 6.263 -1.799 13.994 1.00 86.06 163 GLY A N 1
ATOM 1255 C CA . GLY A 1 163 ? 7.691 -2.111 13.903 1.00 86.06 163 GLY A CA 1
ATOM 1256 C C . GLY A 1 163 ? 8.049 -2.694 12.535 1.00 86.06 163 GLY A C 1
ATOM 1257 O O . GLY A 1 163 ? 8.867 -2.139 11.809 1.00 86.06 163 GLY A O 1
ATOM 1258 N N . ASP A 1 164 ? 7.410 -3.802 12.173 1.00 84.75 164 ASP A N 1
ATOM 1259 C CA . ASP A 1 164 ? 7.654 -4.573 10.946 1.00 84.75 164 ASP A CA 1
ATOM 1260 C C . ASP A 1 164 ? 6.398 -4.733 10.072 1.00 84.75 164 ASP A C 1
ATOM 1262 O O . ASP A 1 164 ? 6.419 -5.406 9.039 1.00 84.75 164 ASP A O 1
ATOM 1266 N N . HIS A 1 165 ? 5.290 -4.096 10.459 1.00 92.50 165 HIS A N 1
ATOM 1267 C CA . HIS A 1 165 ? 4.004 -4.269 9.803 1.00 92.50 165 HIS A CA 1
ATOM 1268 C C . HIS A 1 165 ? 3.193 -2.970 9.752 1.00 92.50 165 HIS A C 1
ATOM 1270 O O . HIS A 1 165 ? 3.144 -2.228 10.729 1.00 92.50 165 HIS A O 1
ATOM 1276 N N . TRP A 1 166 ? 2.550 -2.714 8.607 1.00 98.19 166 TRP A N 1
ATOM 1277 C CA . TRP A 1 166 ? 1.591 -1.625 8.416 1.00 98.19 166 TRP A CA 1
ATOM 1278 C C . TRP A 1 166 ? 0.166 -2.135 8.611 1.00 98.19 166 TRP A C 1
ATOM 1280 O O . TRP A 1 166 ? -0.262 -3.042 7.902 1.00 98.19 166 TRP A O 1
ATOM 1290 N N . LEU A 1 167 ? -0.566 -1.493 9.512 1.00 98.62 167 LEU A N 1
ATOM 1291 C CA . LEU A 1 167 ? -1.991 -1.682 9.741 1.00 98.62 167 LEU A CA 1
ATOM 1292 C C . LEU A 1 167 ? -2.784 -0.555 9.084 1.00 98.62 167 LEU A C 1
ATOM 1294 O O . LEU A 1 167 ? -2.357 0.604 9.094 1.00 98.62 167 LEU A O 1
ATOM 1298 N N . LEU A 1 168 ? -3.968 -0.889 8.573 1.00 98.75 168 LEU A N 1
ATOM 1299 C CA . LEU A 1 168 ? -4.993 0.100 8.259 1.00 98.75 168 LEU A CA 1
ATOM 1300 C C . LEU A 1 168 ? -5.975 0.155 9.428 1.00 98.75 168 LEU A C 1
ATOM 1302 O O . LEU A 1 168 ? -6.705 -0.803 9.678 1.00 98.75 168 LEU A O 1
ATOM 1306 N N . CYS A 1 169 ? -5.989 1.287 10.125 1.00 98.69 169 CYS A N 1
ATOM 1307 C CA . CYS A 1 169 ? -6.928 1.591 11.196 1.00 98.69 169 CYS A CA 1
ATOM 1308 C C . CYS A 1 169 ? -7.978 2.569 10.658 1.00 98.69 169 CYS A C 1
ATOM 1310 O O . CYS A 1 169 ? -7.666 3.725 10.374 1.00 98.69 169 CYS A O 1
ATOM 1312 N N . LEU A 1 170 ? -9.213 2.108 10.488 1.00 98.50 170 LEU A N 1
ATOM 1313 C CA . LEU A 1 170 ? -10.324 2.888 9.953 1.00 98.50 170 LEU A CA 1
ATOM 1314 C C . LEU A 1 170 ? -11.308 3.240 11.066 1.00 98.50 170 LEU A C 1
ATOM 1316 O O . LEU A 1 170 ? -11.896 2.353 11.679 1.00 98.50 170 LEU A O 1
ATOM 1320 N N . PHE A 1 171 ? -11.562 4.531 11.244 1.00 97.69 171 PHE A N 1
ATOM 1321 C CA . PHE A 1 171 ? -12.689 5.036 12.020 1.00 97.69 171 PHE A CA 1
ATOM 1322 C C . PHE A 1 171 ? -13.802 5.446 11.063 1.00 97.69 171 PHE A C 1
ATOM 1324 O O . PHE A 1 171 ? -13.594 6.292 10.194 1.00 97.69 171 PHE A O 1
ATOM 1331 N N . TYR A 1 172 ? -14.979 4.845 11.207 1.00 95.44 172 TYR A N 1
ATOM 1332 C CA . TYR A 1 172 ? -16.115 5.098 10.322 1.00 95.44 172 TYR A CA 1
ATOM 1333 C C . TYR A 1 172 ? -17.423 5.204 11.100 1.00 95.44 172 TYR A C 1
ATOM 1335 O O . TYR A 1 172 ? -17.538 4.710 12.222 1.00 95.44 172 TYR A O 1
ATOM 1343 N N . LYS A 1 173 ? -18.419 5.880 10.522 1.00 90.44 173 LYS A N 1
ATOM 1344 C CA . LYS A 1 173 ? -19.739 6.057 11.146 1.00 90.44 173 LYS A CA 1
ATOM 1345 C C . LYS A 1 173 ? -20.783 5.177 10.475 1.00 90.44 173 LYS A C 1
ATOM 1347 O O . LYS A 1 173 ? -21.004 5.294 9.274 1.00 90.44 173 LYS A O 1
ATOM 1352 N N . LEU A 1 174 ? -21.492 4.377 11.268 1.00 85.88 174 LEU A N 1
ATOM 1353 C CA . LEU A 1 174 ? -22.634 3.581 10.822 1.00 85.88 174 LEU A CA 1
ATOM 1354 C C . LEU A 1 174 ? -23.823 3.837 11.754 1.00 85.88 174 LEU A C 1
ATOM 1356 O O . LEU A 1 174 ? -23.736 3.572 12.950 1.00 85.88 174 LEU A O 1
ATOM 1360 N N . ALA A 1 175 ? -24.929 4.354 11.207 1.00 84.31 175 ALA A N 1
ATOM 1361 C CA . ALA A 1 175 ? -26.140 4.694 11.967 1.00 84.31 175 ALA A CA 1
ATOM 1362 C C . ALA A 1 175 ? -25.862 5.561 13.220 1.00 84.31 175 ALA A C 1
ATOM 1364 O O . ALA A 1 175 ? -26.325 5.249 14.313 1.00 84.31 175 ALA A O 1
ATOM 1365 N N . GLU A 1 176 ? -25.079 6.636 13.054 1.00 81.50 176 GLU A N 1
ATOM 1366 C CA . GLU A 1 176 ? -24.640 7.574 14.110 1.00 81.50 176 GLU A CA 1
ATOM 1367 C C . GLU A 1 176 ? -23.686 7.002 15.179 1.00 81.50 176 GLU A C 1
ATOM 1369 O O . GLU A 1 176 ? -23.195 7.758 16.018 1.00 81.50 176 GLU A O 1
ATOM 1374 N N . LYS A 1 177 ? -23.345 5.706 15.132 1.00 89.38 177 LYS A N 1
ATOM 1375 C CA . LYS A 1 177 ? -22.320 5.100 15.997 1.00 89.38 177 LYS A CA 1
ATOM 1376 C C . LYS A 1 177 ? -20.961 5.121 15.294 1.00 89.38 177 LYS A C 1
ATOM 1378 O O . LYS A 1 177 ? -20.864 4.774 14.114 1.00 89.38 177 LYS A O 1
ATOM 1383 N N . ILE A 1 178 ? -19.915 5.532 16.009 1.00 93.31 178 ILE A N 1
ATOM 1384 C CA . ILE A 1 178 ? -18.531 5.420 15.532 1.00 93.31 178 ILE A CA 1
ATOM 1385 C C . ILE A 1 178 ? -18.082 3.975 15.739 1.00 93.31 178 ILE A C 1
ATOM 1387 O O . ILE A 1 178 ? -18.279 3.411 16.812 1.00 93.31 178 ILE A O 1
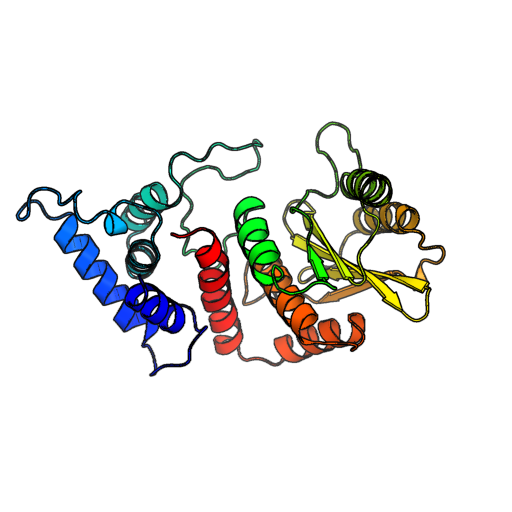ATOM 1391 N N . LYS A 1 179 ? -17.480 3.395 14.707 1.00 96.31 179 LYS A N 1
ATOM 1392 C CA . LYS A 1 179 ? -16.859 2.074 14.721 1.00 96.31 179 LYS A CA 1
ATOM 1393 C C . LYS A 1 179 ? -15.386 2.191 14.365 1.00 96.31 179 LYS A C 1
ATOM 1395 O O . LYS A 1 179 ? -14.987 3.110 13.645 1.00 96.31 179 LYS A O 1
ATOM 1400 N N . CYS A 1 180 ? -14.593 1.248 14.857 1.00 98.00 180 CYS A N 1
ATOM 1401 C CA . CYS A 1 180 ? -13.194 1.089 14.489 1.00 98.00 180 CYS A CA 1
ATOM 1402 C C . CYS A 1 180 ? -13.010 -0.255 13.795 1.00 98.00 180 CYS A C 1
ATOM 1404 O O . CYS A 1 180 ? -13.585 -1.270 14.186 1.00 98.00 180 CYS A O 1
ATOM 1406 N N . LEU A 1 181 ? -12.204 -0.253 12.748 1.00 98.31 181 LEU A N 1
ATOM 1407 C CA . LEU A 1 181 ? -11.798 -1.448 12.046 1.00 98.31 181 LEU A CA 1
ATOM 1408 C C . LEU A 1 181 ? -10.285 -1.453 11.910 1.00 98.31 181 LEU A C 1
ATOM 1410 O O . LEU A 1 181 ? -9.691 -0.474 11.459 1.00 98.31 181 LEU A O 1
ATOM 1414 N N . ILE A 1 182 ? -9.678 -2.576 12.265 1.00 98.62 182 ILE A N 1
ATOM 1415 C CA . ILE A 1 182 ? -8.251 -2.828 12.130 1.00 98.62 182 ILE A CA 1
ATOM 1416 C C . ILE A 1 182 ? -8.076 -3.911 11.080 1.00 98.62 182 ILE A C 1
ATOM 1418 O O . ILE A 1 182 ? -8.507 -5.046 11.270 1.00 98.62 182 ILE A O 1
ATOM 1422 N N . PHE A 1 183 ? -7.448 -3.558 9.965 1.00 98.81 183 PHE A N 1
ATOM 1423 C CA . PHE A 1 183 ? -7.122 -4.499 8.904 1.00 98.81 183 PHE A CA 1
ATOM 1424 C C . PHE A 1 183 ? -5.640 -4.869 8.988 1.00 98.81 183 PHE A C 1
ATOM 1426 O O . PHE A 1 183 ? -4.762 -4.041 8.729 1.00 98.81 183 PHE A O 1
ATOM 1433 N N . ASN A 1 184 ? -5.384 -6.119 9.372 1.00 98.62 184 ASN A N 1
ATOM 1434 C CA . ASN A 1 184 ? -4.065 -6.721 9.520 1.00 98.62 184 ASN A CA 1
ATOM 1435 C C . ASN A 1 184 ? -3.887 -7.807 8.452 1.00 98.62 184 ASN A C 1
ATOM 1437 O O . ASN A 1 184 ? -4.609 -8.805 8.435 1.00 98.62 184 ASN A O 1
ATOM 1441 N N . THR A 1 185 ? -2.899 -7.632 7.573 1.00 98.50 185 THR A N 1
ATOM 1442 C CA . THR A 1 185 ? -2.628 -8.589 6.489 1.00 98.50 185 THR A CA 1
ATOM 1443 C C . THR A 1 185 ? -1.490 -9.557 6.796 1.00 98.50 185 THR A C 1
ATOM 1445 O O . THR A 1 185 ? -0.889 -10.119 5.872 1.00 98.50 185 THR A O 1
ATOM 1448 N N . TYR A 1 186 ? -1.095 -9.687 8.061 1.00 96.94 186 TYR A N 1
ATOM 1449 C CA . TYR A 1 186 ? 0.004 -10.544 8.502 1.00 96.94 186 TYR A CA 1
ATOM 1450 C C . TYR A 1 186 ? -0.412 -11.474 9.639 1.00 96.94 186 TYR A C 1
ATOM 1452 O O . TYR A 1 186 ? -1.573 -11.863 9.721 1.00 96.94 186 TYR A O 1
ATOM 1460 N N . TYR A 1 187 ? 0.554 -11.912 10.449 1.00 94.00 187 TYR A N 1
ATOM 1461 C CA . TYR A 1 187 ? 0.281 -12.676 11.659 1.00 94.00 187 TYR A CA 1
ATOM 1462 C C . TYR A 1 187 ? -0.548 -11.861 12.649 1.00 94.00 187 TYR A C 1
ATOM 1464 O O . TYR A 1 187 ? -0.444 -10.633 12.691 1.00 94.00 187 TYR A O 1
ATOM 1472 N N . ASP A 1 188 ? -1.321 -12.571 13.464 1.00 96.75 188 ASP A N 1
ATOM 1473 C CA . ASP A 1 188 ? -2.168 -11.981 14.493 1.00 96.75 188 ASP A CA 1
ATOM 1474 C C . ASP A 1 188 ? -1.366 -11.055 15.418 1.00 96.75 188 ASP A C 1
ATOM 1476 O O . ASP A 1 188 ? -0.251 -11.368 15.856 1.00 96.75 188 ASP A O 1
ATOM 1480 N N . LEU A 1 189 ? -1.951 -9.901 15.727 1.00 96.50 189 LEU A N 1
ATOM 1481 C CA . LEU A 1 189 ? -1.377 -8.929 16.643 1.00 96.50 189 LEU A CA 1
ATOM 1482 C C . LEU A 1 189 ? -1.342 -9.500 18.059 1.00 96.50 189 LEU A C 1
ATOM 1484 O O . LEU A 1 189 ? -2.288 -10.135 18.529 1.00 96.50 189 LEU A O 1
ATOM 1488 N N . ASN A 1 190 ? -0.262 -9.203 18.778 1.00 96.31 190 ASN A N 1
ATOM 1489 C CA . ASN A 1 190 ? -0.189 -9.530 20.195 1.00 96.31 190 ASN A CA 1
ATOM 1490 C C . ASN A 1 190 ? -1.191 -8.684 21.005 1.00 96.31 190 ASN A C 1
ATOM 1492 O O . ASN A 1 190 ? -1.560 -7.572 20.616 1.00 96.31 190 ASN A O 1
ATOM 1496 N N . GLU A 1 191 ? -1.579 -9.199 22.171 1.00 96.31 191 GLU A N 1
ATOM 1497 C CA . GLU A 1 191 ? -2.581 -8.561 23.030 1.00 96.31 191 GLU A CA 1
ATOM 1498 C C . GLU A 1 191 ? -2.195 -7.140 23.453 1.00 96.31 191 GLU A C 1
ATOM 1500 O O . GLU A 1 191 ? -3.054 -6.267 23.469 1.00 96.31 191 GLU A O 1
ATOM 1505 N N . ASN A 1 192 ? -0.916 -6.859 23.722 1.00 95.88 192 ASN A N 1
ATOM 1506 C CA . ASN A 1 192 ? -0.490 -5.512 24.114 1.00 95.88 192 ASN A CA 1
ATOM 1507 C C . ASN A 1 192 ? -0.739 -4.506 22.983 1.00 95.88 192 ASN A C 1
ATOM 1509 O O . ASN A 1 192 ? -1.296 -3.440 23.216 1.00 95.88 192 ASN A O 1
ATOM 1513 N N . THR A 1 193 ? -0.391 -4.862 21.745 1.00 96.38 193 THR A N 1
ATOM 1514 C CA . THR A 1 193 ? -0.664 -4.036 20.564 1.00 96.38 193 THR A CA 1
ATOM 1515 C C . THR A 1 193 ? -2.165 -3.821 20.367 1.00 96.38 193 THR A C 1
ATOM 1517 O O . THR A 1 193 ? -2.582 -2.694 20.105 1.00 96.38 193 THR A O 1
ATOM 1520 N N . LYS A 1 194 ? -2.990 -4.863 20.543 1.00 97.62 194 LYS A N 1
ATOM 1521 C CA . LYS A 1 194 ? -4.455 -4.733 20.477 1.00 97.62 194 LYS A CA 1
ATOM 1522 C C . LYS A 1 194 ? -4.990 -3.797 21.561 1.00 97.62 194 LYS A C 1
ATOM 1524 O O . LYS A 1 194 ? -5.804 -2.935 21.247 1.00 97.62 194 LYS A O 1
ATOM 1529 N N . GLN A 1 195 ? -4.511 -3.912 22.801 1.00 97.06 195 GLN A N 1
ATOM 1530 C CA . GLN A 1 195 ? -4.920 -3.027 23.899 1.00 97.06 195 GLN A CA 1
ATOM 1531 C C . GLN A 1 195 ? -4.561 -1.564 23.624 1.00 97.06 195 GLN A C 1
ATOM 1533 O O . GLN A 1 195 ? -5.409 -0.696 23.794 1.00 97.06 195 GLN A O 1
ATOM 1538 N N . GLU A 1 196 ? -3.359 -1.279 23.121 1.00 97.31 196 GLU A N 1
ATOM 1539 C CA . GLU A 1 196 ? -2.955 0.087 22.754 1.00 97.31 196 GLU A CA 1
ATOM 1540 C C . GLU A 1 196 ? -3.853 0.691 21.662 1.00 97.31 196 GLU A C 1
ATOM 1542 O O . GLU A 1 196 ? -4.214 1.868 21.712 1.00 97.31 196 GLU A O 1
ATOM 1547 N N . ILE A 1 197 ? -4.273 -0.120 20.690 1.00 97.81 197 ILE A N 1
ATOM 1548 C CA . ILE A 1 197 ? -5.231 0.301 19.662 1.00 97.81 197 ILE A CA 1
ATOM 1549 C C . ILE A 1 197 ? -6.627 0.523 20.263 1.00 97.81 197 ILE A C 1
ATOM 1551 O O . ILE A 1 197 ? -7.291 1.495 19.909 1.00 97.81 197 ILE A O 1
ATOM 1555 N N . ILE A 1 198 ? -7.073 -0.340 21.180 1.00 97.81 198 ILE A N 1
ATOM 1556 C CA . ILE A 1 198 ? -8.366 -0.206 21.869 1.00 97.81 198 ILE A CA 1
ATOM 1557 C C . ILE A 1 198 ? -8.405 1.077 22.711 1.00 97.81 198 ILE A C 1
ATOM 1559 O O . ILE A 1 198 ? -9.393 1.808 22.664 1.00 97.81 198 ILE A O 1
ATOM 1563 N N . GLU A 1 199 ? -7.338 1.393 23.447 1.00 96.44 199 GLU A N 1
ATOM 1564 C CA . GLU A 1 199 ? -7.251 2.639 24.219 1.00 96.44 199 GLU A CA 1
ATOM 1565 C C . GLU A 1 199 ? -7.285 3.875 23.310 1.00 96.44 199 GLU A C 1
ATOM 1567 O O . GLU A 1 199 ? -8.006 4.834 23.597 1.00 96.44 199 GLU A O 1
ATOM 1572 N N . ALA A 1 200 ? -6.603 3.831 22.163 1.00 97.62 200 ALA A N 1
ATOM 1573 C CA . ALA A 1 200 ? -6.701 4.885 21.158 1.00 97.62 200 ALA A CA 1
ATOM 1574 C C . ALA A 1 200 ? -8.122 4.990 20.570 1.00 97.62 200 ALA A C 1
ATOM 1576 O O . ALA A 1 200 ? -8.656 6.082 20.396 1.00 97.62 200 ALA A O 1
ATOM 1577 N N . ALA A 1 201 ? -8.786 3.863 20.316 1.00 97.31 201 ALA A N 1
ATOM 1578 C CA . ALA A 1 201 ? -10.144 3.835 19.783 1.00 97.31 201 ALA A CA 1
ATOM 1579 C C . ALA A 1 201 ? -11.178 4.472 20.730 1.00 97.31 201 ALA A C 1
ATOM 1581 O O . ALA A 1 201 ? -12.106 5.142 20.269 1.00 97.31 201 ALA A O 1
ATOM 1582 N N . LYS A 1 202 ? -10.992 4.354 22.051 1.00 96.44 202 LYS A N 1
ATOM 1583 C CA . LYS A 1 202 ? -11.847 5.021 23.051 1.00 96.44 202 LYS A CA 1
ATOM 1584 C C . LYS A 1 202 ? -11.791 6.547 22.951 1.00 96.44 202 LYS A C 1
ATOM 1586 O O . LYS A 1 202 ? -12.814 7.202 23.143 1.00 96.44 202 LYS A O 1
ATOM 1591 N N . ILE A 1 203 ? -10.640 7.122 22.587 1.00 95.81 203 ILE A N 1
ATOM 1592 C CA . ILE A 1 203 ? -10.491 8.571 22.346 1.00 95.81 203 ILE A CA 1
ATOM 1593 C C . ILE A 1 203 ? -11.392 9.035 21.195 1.00 95.81 203 ILE A C 1
ATOM 1595 O O . ILE A 1 203 ? -11.949 10.129 21.253 1.00 95.81 203 ILE A O 1
ATOM 1599 N N . ALA A 1 204 ? -11.591 8.189 20.181 1.00 94.50 204 ALA A N 1
ATOM 1600 C CA . ALA A 1 204 ? -12.492 8.461 19.063 1.00 94.50 204 ALA A CA 1
ATOM 1601 C C . ALA A 1 204 ? -13.987 8.348 19.426 1.00 94.50 204 ALA A C 1
ATOM 1603 O O . ALA A 1 204 ? -14.836 8.573 18.566 1.00 94.50 204 ALA A O 1
ATOM 1604 N N . GLY A 1 205 ? -14.326 8.030 20.681 1.00 92.75 205 GLY A N 1
ATOM 1605 C CA . GLY A 1 205 ? -15.705 7.930 21.164 1.00 92.75 205 GLY A CA 1
ATOM 1606 C C . GLY A 1 205 ? -16.302 6.524 21.095 1.00 92.75 205 GLY A C 1
ATOM 1607 O O . GLY A 1 205 ? -17.522 6.386 21.165 1.00 92.75 205 GLY A O 1
ATOM 1608 N N . ILE A 1 206 ? -15.472 5.487 20.962 1.00 93.69 206 ILE A N 1
ATOM 1609 C CA . ILE A 1 206 ? -15.925 4.092 20.989 1.00 93.69 206 ILE A CA 1
ATOM 1610 C C . ILE A 1 206 ? -16.102 3.638 22.438 1.00 93.69 206 ILE A C 1
ATOM 1612 O O . ILE A 1 206 ? -15.153 3.629 23.221 1.00 93.69 206 ILE A O 1
ATOM 1616 N N . SER A 1 207 ? -17.335 3.280 22.798 1.00 83.00 207 SER A N 1
ATOM 1617 C CA . SER A 1 207 ? -17.711 2.898 24.163 1.00 83.00 207 SER A CA 1
ATOM 1618 C C . SER A 1 207 ? -17.629 1.398 24.432 1.00 83.00 207 SER A C 1
ATOM 1620 O O . SER A 1 207 ? -17.420 1.000 25.577 1.00 83.00 207 SER A O 1
ATOM 1622 N N . GLU A 1 208 ? -17.814 0.565 23.408 1.00 84.69 208 GLU A N 1
ATOM 1623 C CA . GLU A 1 208 ? -17.906 -0.887 23.549 1.00 84.69 208 GLU A CA 1
ATOM 1624 C C . GLU A 1 208 ? -16.854 -1.562 22.668 1.00 84.69 208 GLU A C 1
ATOM 1626 O O . GLU A 1 208 ? -16.690 -1.225 21.498 1.00 84.69 208 GLU A O 1
ATOM 1631 N N . ASN A 1 209 ? -16.143 -2.549 23.218 1.00 81.81 209 ASN A N 1
ATOM 1632 C CA . ASN A 1 209 ? -15.103 -3.261 22.470 1.00 81.81 209 ASN A CA 1
ATOM 1633 C C . ASN A 1 209 ? -15.665 -4.027 21.256 1.00 81.81 209 ASN A C 1
ATOM 1635 O O . ASN A 1 209 ? -14.913 -4.327 20.337 1.00 81.81 209 ASN A O 1
ATOM 1639 N N . GLU A 1 210 ? -16.968 -4.334 21.235 1.00 84.62 210 GLU A N 1
ATOM 1640 C CA . GLU A 1 210 ? -17.644 -4.968 20.092 1.00 84.62 210 GLU A CA 1
ATOM 1641 C C . GLU A 1 210 ? -17.737 -4.068 18.849 1.00 84.62 210 GLU A C 1
ATOM 1643 O O . GLU A 1 210 ? -17.963 -4.567 17.749 1.00 84.62 210 GLU A O 1
ATOM 1648 N N . ASP A 1 211 ? -17.511 -2.758 18.994 1.00 89.81 211 ASP A N 1
ATOM 1649 C CA . ASP A 1 211 ? -17.428 -1.822 17.867 1.00 89.81 211 ASP A CA 1
ATOM 1650 C C . ASP A 1 211 ? -16.020 -1.733 17.258 1.00 89.81 211 ASP A C 1
ATOM 1652 O O . ASP A 1 211 ? -15.787 -0.905 16.372 1.00 89.81 211 ASP A O 1
ATOM 1656 N N . ILE A 1 212 ? -15.079 -2.552 17.743 1.00 95.62 212 ILE A N 1
ATOM 1657 C CA . ILE A 1 212 ? -13.710 -2.654 17.239 1.00 95.62 212 ILE A CA 1
ATOM 1658 C C . ILE A 1 212 ? -13.546 -4.020 16.563 1.00 95.62 212 ILE A C 1
ATOM 1660 O O . ILE A 1 212 ? -13.392 -5.038 17.236 1.00 95.62 212 ILE A O 1
ATOM 1664 N N . ASP A 1 213 ? -13.573 -4.046 15.229 1.00 97.12 213 ASP A N 1
ATOM 1665 C CA . ASP A 1 213 ? -13.374 -5.277 14.449 1.00 97.12 213 ASP A CA 1
ATOM 1666 C C . ASP A 1 213 ? -11.899 -5.430 14.058 1.00 97.12 213 ASP A C 1
ATOM 1668 O O . ASP A 1 213 ? -11.333 -4.573 13.375 1.00 97.12 213 ASP A O 1
ATOM 1672 N N . PHE A 1 214 ? -11.277 -6.532 14.478 1.00 98.12 214 PHE A N 1
ATOM 1673 C CA . PHE A 1 214 ? -9.936 -6.921 14.050 1.00 98.12 214 PHE A CA 1
ATOM 1674 C C . PHE A 1 214 ? -10.058 -7.956 12.928 1.00 98.12 214 PHE A C 1
ATOM 1676 O O . PHE A 1 214 ? -10.333 -9.131 13.171 1.00 98.12 214 PHE A O 1
ATOM 1683 N N . ILE A 1 215 ? -9.835 -7.518 11.691 1.00 98.38 215 ILE A N 1
ATOM 1684 C CA . ILE A 1 215 ? -9.766 -8.391 10.520 1.00 98.38 215 ILE A CA 1
ATOM 1685 C C . ILE A 1 215 ? -8.303 -8.778 10.319 1.00 98.38 215 ILE A C 1
ATOM 1687 O O . ILE A 1 215 ? -7.514 -8.004 9.776 1.00 98.38 215 ILE A O 1
ATOM 1691 N N . GLU A 1 216 ? -7.946 -9.976 10.778 1.00 98.38 216 GLU A N 1
ATOM 1692 C CA . GLU A 1 216 ? -6.581 -10.504 10.726 1.00 98.38 216 GLU A CA 1
ATOM 1693 C C . GLU A 1 216 ? -6.524 -11.684 9.757 1.00 98.38 216 GLU A C 1
ATOM 1695 O O . GLU A 1 216 ? -7.157 -12.722 9.955 1.00 98.38 216 GLU A O 1
ATOM 1700 N N . THR A 1 217 ? -5.833 -11.509 8.635 1.00 98.12 217 THR A N 1
ATOM 1701 C CA . THR A 1 217 ? -5.703 -12.553 7.616 1.00 98.12 217 THR A CA 1
ATOM 1702 C C . THR A 1 217 ? -4.353 -12.422 6.936 1.00 98.12 217 THR A C 1
ATOM 1704 O O . THR A 1 217 ? -4.076 -11.424 6.279 1.00 98.12 217 THR A O 1
ATOM 1707 N N . ASN A 1 218 ? -3.495 -13.436 7.049 1.00 98.25 218 ASN A N 1
ATOM 1708 C CA . ASN A 1 218 ? -2.179 -13.382 6.421 1.00 98.25 218 ASN A CA 1
ATOM 1709 C C . ASN A 1 218 ? -2.283 -13.517 4.889 1.00 98.25 218 ASN A C 1
ATOM 1711 O O . ASN A 1 218 ? -2.504 -14.608 4.364 1.00 98.25 218 ASN A O 1
ATOM 1715 N N . LEU A 1 219 ? -2.064 -12.406 4.180 1.00 98.56 219 LEU A N 1
ATOM 1716 C CA . LEU A 1 219 ? -2.078 -12.322 2.712 1.00 98.56 219 LEU A CA 1
ATOM 1717 C C . LEU A 1 219 ? -0.665 -12.228 2.106 1.00 98.56 219 LEU A C 1
ATOM 1719 O O . LEU A 1 219 ? -0.504 -12.048 0.899 1.00 98.56 219 LEU A O 1
ATOM 1723 N N . GLN A 1 220 ? 0.381 -12.308 2.932 1.00 98.19 220 GLN A N 1
ATOM 1724 C CA . GLN A 1 220 ? 1.742 -11.912 2.553 1.00 98.19 220 GLN A CA 1
ATOM 1725 C C . GLN A 1 220 ? 2.664 -13.072 2.172 1.00 98.19 220 GLN A C 1
ATOM 1727 O O . GLN A 1 220 ? 3.830 -12.843 1.859 1.00 98.19 220 GLN A O 1
ATOM 1732 N N . ASN A 1 221 ? 2.147 -14.302 2.106 1.00 96.94 221 ASN A N 1
ATOM 1733 C CA . ASN A 1 221 ? 2.936 -15.477 1.719 1.00 96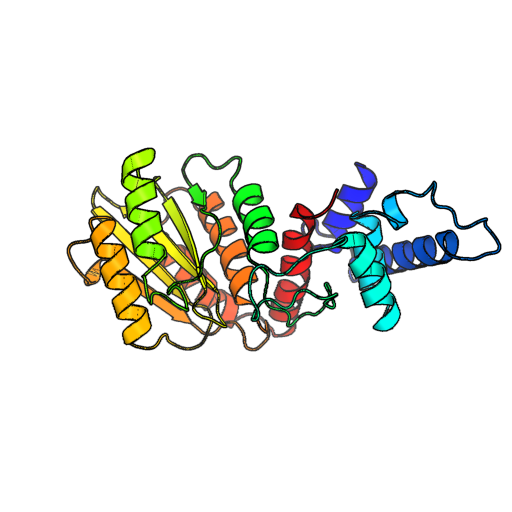.94 221 ASN A CA 1
ATOM 1734 C C . ASN A 1 221 ? 3.579 -15.329 0.327 1.00 96.94 221 ASN A C 1
ATOM 1736 O O . ASN A 1 221 ? 4.760 -15.622 0.166 1.00 96.94 221 ASN A O 1
ATOM 1740 N N . ASN A 1 222 ? 2.827 -14.821 -0.657 1.00 97.94 222 ASN A N 1
ATOM 1741 C CA . ASN A 1 222 ? 3.332 -14.526 -2.010 1.00 97.94 222 ASN A CA 1
ATOM 1742 C C . ASN A 1 222 ? 3.481 -13.015 -2.274 1.00 97.94 222 ASN A C 1
ATOM 1744 O O . ASN A 1 222 ? 3.810 -12.593 -3.383 1.00 97.94 222 ASN A O 1
ATOM 1748 N N . VAL A 1 223 ? 3.242 -12.193 -1.249 1.00 98.25 223 VAL A N 1
ATOM 1749 C CA . VAL A 1 223 ? 3.317 -10.726 -1.288 1.00 98.25 223 VAL A CA 1
ATOM 1750 C C . VAL A 1 223 ? 4.182 -10.261 -0.108 1.00 98.25 223 VAL A C 1
ATOM 1752 O O . VAL A 1 223 ? 3.671 -9.653 0.835 1.00 98.25 223 VAL A O 1
ATOM 1755 N N . PRO A 1 224 ? 5.486 -10.598 -0.092 1.00 96.62 224 PRO A N 1
ATOM 1756 C CA . PRO A 1 224 ? 6.344 -10.345 1.061 1.00 96.62 224 PRO A CA 1
ATOM 1757 C C . PRO A 1 224 ? 6.450 -8.845 1.350 1.00 96.62 224 PRO A C 1
ATOM 1759 O O . PRO A 1 224 ? 6.610 -8.033 0.430 1.00 96.62 224 PRO A O 1
ATOM 1762 N N . ASN A 1 225 ? 6.351 -8.480 2.633 1.00 96.31 225 ASN A N 1
ATOM 1763 C CA . ASN A 1 225 ? 6.251 -7.089 3.094 1.00 96.31 225 ASN A CA 1
ATOM 1764 C C . ASN A 1 225 ? 5.182 -6.288 2.320 1.00 96.31 225 ASN A C 1
ATOM 1766 O O . ASN A 1 225 ? 5.361 -5.117 1.980 1.00 96.31 225 ASN A O 1
ATOM 1770 N N . GLY A 1 226 ? 4.076 -6.959 1.993 1.00 97.50 226 GLY A N 1
ATOM 1771 C CA . GLY A 1 226 ? 2.934 -6.439 1.250 1.00 97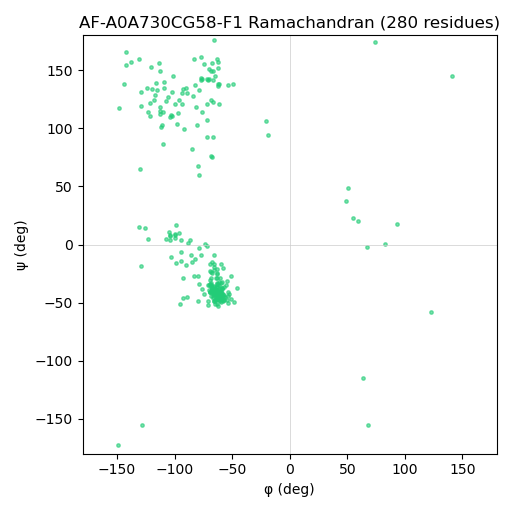.50 226 GLY A CA 1
ATOM 1772 C C . GLY A 1 226 ? 1.978 -5.582 2.074 1.00 97.50 226 GLY A C 1
ATOM 1773 O O . GLY A 1 226 ? 1.028 -5.050 1.516 1.00 97.50 226 GLY A O 1
ATOM 1774 N N . CYS A 1 227 ? 2.207 -5.426 3.377 1.00 97.69 227 CYS A N 1
ATOM 1775 C CA . CYS A 1 227 ? 1.337 -4.681 4.289 1.00 97.69 227 CYS A CA 1
ATOM 1776 C C . CYS A 1 227 ? 0.938 -3.288 3.764 1.00 97.69 227 CYS A C 1
ATOM 1778 O O . CYS A 1 227 ? -0.245 -2.988 3.632 1.00 97.69 227 CYS A O 1
ATOM 1780 N N . GLY A 1 228 ? 1.905 -2.481 3.317 1.00 97.94 228 GLY A N 1
ATOM 1781 C CA . GLY A 1 228 ? 1.623 -1.173 2.715 1.00 97.94 228 GLY A CA 1
ATOM 1782 C C . GLY A 1 228 ? 0.913 -1.241 1.351 1.00 97.94 228 GLY A C 1
ATOM 1783 O O . GLY A 1 228 ? 0.143 -0.341 1.019 1.00 97.94 228 GLY A O 1
ATOM 1784 N N . LEU A 1 229 ? 1.121 -2.311 0.567 1.00 98.75 229 LEU A N 1
ATOM 1785 C CA . LEU A 1 229 ? 0.399 -2.528 -0.698 1.00 98.75 229 LEU A CA 1
ATOM 1786 C C . LEU A 1 229 ? -1.079 -2.787 -0.428 1.00 98.75 229 LEU A C 1
ATOM 1788 O O . LEU A 1 229 ? -1.935 -2.241 -1.123 1.00 98.75 229 LEU A O 1
ATOM 1792 N N . PHE A 1 230 ? -1.367 -3.622 0.569 1.00 98.81 230 PHE A N 1
ATOM 1793 C CA . PHE A 1 230 ? -2.733 -3.915 0.958 1.00 98.81 230 PHE A CA 1
ATOM 1794 C C . PHE A 1 230 ? -3.412 -2.682 1.543 1.00 98.81 230 PHE A C 1
ATOM 1796 O O . PHE A 1 230 ? -4.518 -2.403 1.107 1.00 98.81 230 PHE A O 1
ATOM 1803 N N . CYS A 1 231 ? -2.747 -1.889 2.395 1.00 98.75 231 CYS A N 1
ATOM 1804 C CA . CYS A 1 231 ? -3.285 -0.602 2.856 1.00 98.75 231 CYS A CA 1
ATOM 1805 C C . CYS A 1 231 ? -3.670 0.324 1.691 1.00 98.75 231 CYS A C 1
ATOM 1807 O O . CYS A 1 231 ? -4.770 0.867 1.665 1.00 98.75 231 CYS A O 1
ATOM 1809 N N . TYR A 1 232 ? -2.790 0.491 0.699 1.00 98.69 232 TYR A N 1
ATOM 1810 C CA . TYR A 1 232 ? -3.091 1.300 -0.486 1.00 98.69 232 TYR A CA 1
ATOM 1811 C C . TYR A 1 232 ? -4.294 0.754 -1.269 1.00 98.69 232 TYR A C 1
ATOM 1813 O O . TYR A 1 232 ? -5.213 1.503 -1.608 1.00 98.69 232 TYR A O 1
ATOM 1821 N N . HIS A 1 233 ? -4.308 -0.553 -1.539 1.00 98.56 233 HIS A N 1
ATOM 1822 C CA . HIS A 1 233 ? -5.364 -1.179 -2.328 1.00 98.56 233 HIS A CA 1
ATOM 1823 C C . HIS A 1 233 ? -6.719 -1.158 -1.608 1.00 98.56 233 HIS A C 1
ATOM 1825 O O . HIS A 1 233 ? -7.747 -0.908 -2.229 1.00 98.56 233 HIS A O 1
ATOM 1831 N N . THR A 1 234 ? -6.756 -1.376 -0.295 1.00 98.19 234 THR A N 1
ATOM 1832 C CA . THR A 1 234 ? -8.007 -1.326 0.468 1.00 98.19 234 THR A CA 1
ATOM 1833 C C . THR A 1 234 ? -8.544 0.095 0.596 1.00 98.19 234 THR A C 1
ATOM 1835 O O . THR A 1 234 ? -9.748 0.279 0.460 1.00 98.19 234 THR A O 1
ATOM 1838 N N . ILE A 1 235 ? -7.690 1.119 0.717 1.00 98.31 235 ILE A N 1
ATOM 1839 C CA . ILE A 1 235 ? -8.119 2.526 0.593 1.00 98.31 235 ILE A CA 1
ATOM 1840 C C . ILE A 1 235 ? -8.743 2.780 -0.788 1.00 98.31 235 ILE A C 1
ATOM 1842 O O . ILE A 1 235 ? -9.766 3.458 -0.879 1.00 98.31 235 ILE A O 1
ATOM 1846 N N . GLN A 1 236 ? -8.184 2.202 -1.857 1.00 96.62 236 GLN A N 1
ATOM 1847 C CA . GLN A 1 236 ? -8.758 2.298 -3.205 1.00 96.62 236 GLN A CA 1
ATOM 1848 C C . GLN A 1 236 ? -10.116 1.594 -3.310 1.00 96.62 236 GLN A C 1
ATOM 1850 O O . GLN A 1 236 ? -11.005 2.073 -4.012 1.00 96.62 236 GLN A O 1
ATOM 1855 N N . LEU A 1 237 ? -10.306 0.463 -2.630 1.00 96.31 237 LEU A N 1
ATOM 1856 C CA . LEU A 1 237 ? -11.615 -0.187 -2.560 1.00 96.31 237 LEU A CA 1
ATOM 1857 C C . LEU A 1 237 ? -12.615 0.702 -1.818 1.00 96.31 237 LEU A C 1
ATOM 1859 O O . LEU A 1 237 ? -13.697 0.956 -2.338 1.00 96.31 237 LEU A O 1
ATOM 1863 N N . LEU A 1 238 ? -12.235 1.238 -0.656 1.00 95.50 238 LEU A N 1
ATOM 1864 C CA . LEU A 1 238 ? -13.095 2.091 0.168 1.00 95.50 238 LEU A CA 1
ATOM 1865 C C . LEU A 1 238 ? -13.479 3.403 -0.530 1.00 95.50 238 LEU A C 1
ATOM 1867 O O . LEU A 1 238 ? -14.606 3.864 -0.363 1.00 95.50 238 LEU A O 1
ATOM 1871 N N . SER A 1 239 ? -12.599 3.985 -1.354 1.00 93.44 239 SER A N 1
ATOM 1872 C CA . SER A 1 239 ? -12.937 5.184 -2.136 1.00 93.44 239 SER A CA 1
ATOM 1873 C C . SER A 1 239 ? -13.983 4.916 -3.225 1.00 93.44 239 SER A C 1
ATOM 1875 O O . SER A 1 239 ? -14.725 5.823 -3.599 1.00 93.44 239 SER A O 1
ATOM 1877 N N . ASN A 1 240 ? -14.088 3.668 -3.695 1.00 88.00 240 ASN A N 1
ATOM 1878 C CA . ASN A 1 240 ? -15.025 3.247 -4.739 1.00 88.00 240 ASN A CA 1
ATOM 1879 C C . ASN A 1 240 ? -16.253 2.483 -4.203 1.00 88.00 240 ASN A C 1
ATOM 1881 O O . ASN A 1 240 ? -17.204 2.261 -4.951 1.00 88.00 240 ASN A O 1
ATOM 1885 N N . ALA A 1 241 ? -16.256 2.086 -2.926 1.00 80.81 241 ALA A N 1
ATOM 1886 C CA . ALA A 1 241 ? -17.288 1.238 -2.320 1.00 80.81 241 ALA A CA 1
ATOM 1887 C C . ALA A 1 241 ? -18.605 1.974 -1.993 1.00 80.81 241 ALA A C 1
ATOM 1889 O O . ALA A 1 241 ? -19.607 1.341 -1.657 1.00 80.81 241 ALA A O 1
ATOM 1890 N N . GLY A 1 242 ? -18.638 3.305 -2.101 1.00 79.69 242 GLY A N 1
ATOM 1891 C CA . GLY A 1 242 ? -19.846 4.095 -1.861 1.00 79.69 242 GLY A CA 1
ATOM 1892 C C . GLY A 1 242 ? -20.332 4.000 -0.412 1.00 79.69 242 GLY A C 1
ATOM 1893 O O . GLY A 1 242 ? -19.669 4.499 0.488 1.00 79.69 242 GLY A O 1
ATOM 1894 N N . GLN A 1 243 ? -21.518 3.418 -0.203 1.00 80.00 243 GLN A N 1
ATOM 1895 C CA . GLN A 1 243 ? -22.169 3.272 1.113 1.00 80.00 243 GLN A CA 1
ATOM 1896 C C . GLN A 1 243 ? -22.093 1.837 1.665 1.00 80.00 243 GLN A C 1
ATOM 1898 O O . GLN A 1 243 ? -22.797 1.508 2.619 1.00 80.00 243 GLN A O 1
ATOM 1903 N N . ASN A 1 244 ? -21.294 0.965 1.044 1.00 88.69 244 ASN A N 1
ATOM 1904 C CA . ASN A 1 244 ? -21.113 -0.398 1.532 1.00 88.69 244 ASN A CA 1
ATOM 1905 C C . ASN A 1 244 ? -20.396 -0.398 2.885 1.00 88.69 244 ASN A C 1
ATOM 1907 O O . ASN A 1 244 ? -19.549 0.454 3.151 1.00 88.69 244 ASN A O 1
ATOM 1911 N N . ASP A 1 245 ? -20.710 -1.391 3.714 1.00 92.75 245 ASP A N 1
ATOM 1912 C CA . ASP A 1 245 ? -20.031 -1.599 4.988 1.00 92.75 245 ASP A CA 1
ATOM 1913 C C . ASP A 1 245 ? -18.527 -1.877 4.763 1.00 92.75 245 ASP A C 1
ATOM 1915 O O . ASP A 1 245 ? -18.177 -2.842 4.062 1.00 92.75 245 ASP A O 1
ATOM 1919 N N . PRO A 1 246 ? -17.620 -1.057 5.334 1.00 95.81 246 PRO A N 1
ATOM 1920 C CA . PRO A 1 246 ? -16.183 -1.262 5.201 1.00 95.81 246 PRO A CA 1
ATOM 1921 C C . PRO A 1 246 ? -15.719 -2.633 5.699 1.00 95.81 246 PRO A C 1
ATOM 1923 O O . PRO A 1 246 ? -14.847 -3.232 5.071 1.00 95.81 246 PRO A O 1
ATOM 1926 N N . ALA A 1 247 ? -16.313 -3.159 6.777 1.00 96.19 247 ALA A N 1
ATOM 1927 C CA . ALA A 1 247 ? -15.909 -4.448 7.340 1.00 96.19 247 ALA A CA 1
ATOM 1928 C C . ALA A 1 247 ? -16.153 -5.598 6.363 1.00 96.19 247 ALA A C 1
ATOM 1930 O O . ALA A 1 247 ? -15.240 -6.376 6.075 1.00 96.19 247 ALA A O 1
ATOM 1931 N N . THR A 1 248 ? -17.349 -5.644 5.779 1.00 95.94 248 THR A N 1
ATOM 1932 C CA . THR A 1 248 ? -17.687 -6.603 4.722 1.00 95.94 248 THR A CA 1
ATOM 1933 C C . THR A 1 248 ? -16.770 -6.439 3.505 1.00 95.94 248 THR A C 1
ATOM 1935 O O . THR A 1 248 ? -16.178 -7.413 3.049 1.00 95.94 248 THR A O 1
ATOM 1938 N N . THR A 1 249 ? -16.563 -5.201 3.039 1.00 97.19 249 THR A N 1
ATOM 1939 C CA . THR A 1 249 ? -15.724 -4.902 1.861 1.00 97.19 249 THR A CA 1
ATOM 1940 C C . THR A 1 249 ? -14.296 -5.440 2.011 1.00 97.19 249 THR A C 1
ATOM 1942 O O . THR A 1 249 ? -13.750 -6.038 1.082 1.00 97.19 249 THR A O 1
ATOM 1945 N N . LEU A 1 250 ? -13.671 -5.237 3.176 1.00 98.25 250 LEU A N 1
ATOM 1946 C CA . LEU A 1 250 ? -12.286 -5.660 3.402 1.00 98.25 250 LEU A CA 1
ATOM 1947 C C . LEU A 1 250 ? -12.161 -7.160 3.692 1.00 98.25 250 LEU A C 1
ATOM 1949 O O . LEU A 1 250 ? -11.183 -7.776 3.261 1.00 98.25 250 LEU A O 1
ATOM 1953 N N . ARG A 1 251 ? -13.151 -7.758 4.363 1.00 98.19 251 ARG A N 1
ATOM 1954 C CA . ARG A 1 251 ? -13.197 -9.204 4.621 1.00 98.19 251 ARG A CA 1
ATOM 1955 C C . ARG A 1 251 ? -13.361 -9.994 3.324 1.00 98.19 251 ARG A C 1
ATOM 1957 O O . ARG A 1 251 ? -12.553 -10.877 3.052 1.00 98.19 251 ARG A O 1
ATOM 1964 N N . GLU A 1 252 ? -14.314 -9.602 2.478 1.00 97.94 252 GLU A N 1
ATOM 1965 C CA . GLU A 1 252 ? -14.514 -10.214 1.159 1.00 97.94 252 GLU A CA 1
ATOM 1966 C C . GLU A 1 252 ? -13.276 -10.058 0.272 1.00 97.94 252 GLU A C 1
ATOM 1968 O O . GLU A 1 252 ? -12.894 -10.991 -0.433 1.00 97.94 252 GLU A O 1
ATOM 1973 N N . PHE A 1 253 ? -12.608 -8.900 0.306 1.00 98.44 253 PHE A N 1
ATOM 1974 C CA . PHE A 1 253 ? -11.343 -8.724 -0.407 1.00 98.44 253 PHE A CA 1
ATOM 1975 C C . PHE A 1 253 ? -10.277 -9.719 0.070 1.00 98.44 253 PHE A C 1
ATOM 1977 O O . PHE A 1 253 ? -9.660 -10.380 -0.765 1.00 98.44 253 PHE A O 1
ATOM 1984 N N . ALA A 1 254 ? -10.065 -9.844 1.384 1.00 98.50 254 ALA A N 1
ATOM 1985 C CA . ALA A 1 254 ? -9.062 -10.747 1.945 1.00 98.50 254 ALA A CA 1
ATOM 1986 C C . ALA A 1 254 ? -9.360 -12.218 1.608 1.00 98.50 254 ALA A C 1
ATOM 1988 O O . ALA A 1 254 ? -8.468 -12.941 1.159 1.00 98.50 254 ALA A O 1
ATOM 1989 N N . GLU A 1 255 ? -10.617 -12.643 1.752 1.00 98.31 255 GLU A N 1
ATOM 1990 C CA . GLU A 1 255 ? -11.070 -13.996 1.414 1.00 98.31 255 GLU A CA 1
ATOM 1991 C C . GLU A 1 255 ? -10.882 -14.299 -0.077 1.00 98.31 255 GLU A C 1
ATOM 1993 O O . GLU A 1 255 ? -10.287 -15.318 -0.432 1.00 98.31 255 GLU A O 1
ATOM 1998 N N . ASN A 1 256 ? -11.304 -13.388 -0.960 1.00 98.44 256 ASN A N 1
ATOM 1999 C CA . ASN A 1 256 ? -11.133 -13.552 -2.402 1.00 98.44 256 ASN A CA 1
ATOM 2000 C C . ASN A 1 256 ? -9.652 -13.566 -2.802 1.00 98.44 256 ASN A C 1
ATOM 2002 O O . ASN A 1 256 ? -9.258 -14.369 -3.648 1.00 98.44 256 ASN A O 1
ATOM 2006 N N . PHE A 1 257 ? -8.813 -12.734 -2.177 1.00 98.69 257 PHE A N 1
ATOM 2007 C CA . PHE A 1 257 ? -7.379 -12.682 -2.464 1.00 98.69 257 PHE A CA 1
ATOM 2008 C C . PHE A 1 257 ? -6.683 -14.024 -2.194 1.00 98.69 257 PHE A C 1
ATOM 2010 O O . PHE A 1 257 ? -5.824 -14.443 -2.971 1.00 98.69 257 PHE A O 1
ATOM 2017 N N . LEU A 1 258 ? -7.090 -14.739 -1.140 1.00 98.25 258 LEU A N 1
ATOM 2018 C CA . LEU A 1 258 ? -6.559 -16.068 -0.820 1.00 98.25 258 LEU A CA 1
ATOM 2019 C C . LEU A 1 258 ? -6.906 -17.135 -1.867 1.00 98.25 258 LEU A C 1
ATOM 2021 O O . LEU A 1 258 ? -6.202 -18.139 -1.957 1.00 98.25 258 LEU A O 1
ATOM 2025 N N . THR A 1 259 ? -7.958 -16.929 -2.665 1.00 98.38 259 THR A N 1
ATOM 2026 C CA . THR A 1 259 ? -8.340 -17.854 -3.748 1.00 98.38 259 THR A CA 1
ATOM 2027 C C . THR A 1 259 ? -7.543 -17.652 -5.038 1.00 98.38 259 THR A C 1
ATOM 2029 O O . THR A 1 259 ? -7.588 -18.510 -5.921 1.00 98.38 259 THR A O 1
ATOM 2032 N N . LEU A 1 260 ? -6.804 -16.543 -5.149 1.00 98.50 260 LEU A N 1
ATOM 2033 C CA . LEU A 1 260 ? -5.985 -16.234 -6.319 1.00 98.50 260 LEU A CA 1
ATOM 2034 C C . LEU A 1 260 ? -4.796 -17.191 -6.443 1.00 98.50 260 LEU A C 1
ATOM 2036 O O . LEU A 1 260 ? -4.211 -17.626 -5.448 1.00 98.50 260 LEU A O 1
ATOM 2040 N N . SER A 1 261 ? -4.387 -17.449 -7.682 1.00 98.56 261 SER A N 1
ATOM 2041 C CA . SER A 1 261 ? -3.149 -18.168 -7.988 1.00 98.56 261 SER A CA 1
ATOM 2042 C C . SER A 1 261 ? -1.906 -17.415 -7.496 1.00 98.56 261 SER A C 1
ATOM 2044 O O . SER A 1 261 ? -1.914 -16.196 -7.297 1.00 98.56 261 SER A O 1
ATOM 2046 N N . ILE A 1 262 ? -0.792 -18.135 -7.335 1.00 98.38 262 ILE A N 1
ATOM 2047 C CA . ILE A 1 262 ? 0.498 -17.536 -6.952 1.00 98.38 262 ILE A CA 1
ATOM 2048 C C . ILE A 1 262 ? 0.924 -16.488 -7.987 1.00 98.38 262 ILE A C 1
ATOM 2050 O O . ILE A 1 262 ? 1.453 -15.433 -7.627 1.00 98.38 262 ILE A O 1
ATOM 2054 N N . GLU A 1 263 ? 0.672 -16.754 -9.269 1.00 98.00 263 GLU A N 1
ATOM 2055 C CA . GLU A 1 263 ? 0.958 -15.845 -10.373 1.00 98.00 263 GLU A CA 1
ATOM 2056 C C . GLU A 1 263 ? 0.162 -14.540 -10.252 1.00 98.00 263 GLU A C 1
ATOM 2058 O O . GLU A 1 263 ? 0.741 -13.462 -10.394 1.00 98.00 263 GLU A O 1
ATOM 2063 N N . GLU A 1 264 ? -1.133 -14.613 -9.936 1.00 98.25 264 GLU A N 1
ATOM 2064 C CA . GLU A 1 264 ? -1.990 -13.438 -9.726 1.00 98.25 264 GLU A CA 1
ATOM 2065 C C . GLU A 1 264 ? -1.557 -12.626 -8.499 1.00 98.25 264 GLU A C 1
ATOM 2067 O O . GLU A 1 264 ? -1.447 -11.401 -8.580 1.00 98.25 264 GLU A O 1
ATOM 2072 N N . GLN A 1 265 ? -1.223 -13.286 -7.385 1.00 98.69 265 GLN A N 1
ATOM 2073 C CA . GLN A 1 265 ? -0.725 -12.609 -6.181 1.00 98.69 265 GLN A CA 1
ATOM 2074 C C . GLN A 1 265 ? 0.642 -11.947 -6.424 1.00 98.69 265 GLN A C 1
ATOM 2076 O O . GLN A 1 265 ? 0.884 -10.815 -6.003 1.00 98.69 265 GLN A O 1
ATOM 2081 N N . THR A 1 266 ? 1.531 -12.607 -7.170 1.00 97.88 266 THR A N 1
ATOM 2082 C CA . THR A 1 266 ? 2.840 -12.051 -7.555 1.00 97.88 266 THR A CA 1
ATOM 2083 C C . THR A 1 266 ? 2.689 -10.880 -8.532 1.00 97.88 266 THR A C 1
ATOM 2085 O O . THR A 1 266 ? 3.451 -9.903 -8.480 1.00 97.88 266 THR A O 1
ATOM 2088 N N . LEU A 1 267 ? 1.692 -10.945 -9.418 1.00 97.81 267 LEU A N 1
ATOM 2089 C CA . LEU A 1 267 ? 1.354 -9.851 -10.319 1.00 97.81 267 LEU A CA 1
ATOM 2090 C C . LEU A 1 267 ? 0.827 -8.646 -9.536 1.00 97.81 267 LEU A C 1
ATOM 2092 O O . LEU A 1 267 ? 1.337 -7.544 -9.745 1.00 97.81 267 LEU A O 1
ATOM 2096 N N . PHE A 1 268 ? -0.089 -8.860 -8.585 1.00 98.62 268 PHE A N 1
ATOM 2097 C CA . PHE A 1 268 ? -0.544 -7.837 -7.639 1.00 98.62 268 PHE A CA 1
ATOM 2098 C C . PHE A 1 268 ? 0.644 -7.196 -6.909 1.00 98.62 268 PHE A C 1
ATOM 2100 O O . PHE A 1 268 ? 0.818 -5.979 -6.939 1.00 98.62 268 PHE A O 1
ATOM 2107 N N . ASN A 1 269 ? 1.535 -8.016 -6.346 1.00 98.62 269 ASN A N 1
ATOM 2108 C CA . ASN A 1 269 ? 2.732 -7.574 -5.630 1.00 98.62 269 ASN A CA 1
ATOM 2109 C C . ASN A 1 269 ? 3.602 -6.609 -6.458 1.00 98.62 269 ASN A C 1
ATOM 2111 O O . ASN A 1 269 ? 4.142 -5.617 -5.957 1.00 98.62 269 ASN A O 1
ATOM 2115 N N . THR A 1 270 ? 3.740 -6.913 -7.748 1.00 97.56 270 THR A N 1
ATOM 2116 C CA . THR A 1 270 ? 4.574 -6.157 -8.682 1.00 97.56 270 THR A CA 1
ATOM 2117 C C . THR A 1 270 ? 3.879 -4.890 -9.173 1.00 97.56 270 THR A C 1
ATOM 2119 O O . THR A 1 270 ? 4.482 -3.815 -9.176 1.00 97.56 270 THR A O 1
ATOM 2122 N N . GLN A 1 271 ? 2.624 -5.004 -9.605 1.00 98.12 271 GLN A N 1
ATOM 2123 C CA . GLN A 1 271 ? 1.853 -3.890 -10.149 1.00 98.12 271 GLN A CA 1
ATOM 2124 C C . GLN A 1 271 ? 1.587 -2.839 -9.076 1.00 98.12 271 GLN A C 1
ATOM 2126 O O . GLN A 1 271 ? 1.917 -1.673 -9.286 1.00 98.12 271 GLN A O 1
ATOM 2131 N N . THR A 1 272 ? 1.115 -3.240 -7.894 1.00 98.62 272 THR A N 1
ATOM 2132 C CA . THR A 1 272 ? 0.771 -2.307 -6.814 1.00 98.62 272 THR A CA 1
ATOM 2133 C C . THR A 1 272 ? 1.982 -1.481 -6.369 1.00 98.62 272 THR A C 1
ATOM 2135 O O . THR A 1 272 ? 1.872 -0.262 -6.269 1.00 98.62 272 THR A O 1
ATOM 2138 N N . ARG A 1 273 ? 3.183 -2.074 -6.239 1.00 98.31 273 ARG A N 1
ATOM 2139 C CA . ARG A 1 273 ? 4.417 -1.301 -5.952 1.00 98.31 273 ARG A CA 1
ATOM 2140 C C . ARG A 1 273 ? 4.730 -0.252 -7.015 1.00 98.31 273 ARG A C 1
ATOM 2142 O O . ARG A 1 273 ? 5.117 0.862 -6.676 1.00 98.31 273 ARG A O 1
ATOM 2149 N N . ARG A 1 274 ? 4.569 -0.592 -8.299 1.00 98.31 274 ARG A N 1
ATOM 2150 C CA . ARG A 1 274 ? 4.795 0.357 -9.404 1.00 98.31 274 ARG A CA 1
ATOM 2151 C C . ARG A 1 274 ? 3.794 1.513 -9.336 1.00 98.31 274 ARG A C 1
ATOM 2153 O O . ARG A 1 274 ? 4.174 2.655 -9.561 1.00 98.31 274 ARG A O 1
ATOM 2160 N N . GLN A 1 275 ? 2.532 1.218 -9.031 1.00 98.44 275 GLN A N 1
ATOM 2161 C CA . GLN A 1 275 ? 1.463 2.215 -8.953 1.00 98.44 275 GLN A CA 1
ATOM 2162 C C . GLN A 1 275 ? 1.627 3.167 -7.767 1.00 98.44 275 GLN A C 1
ATOM 2164 O O . GLN A 1 275 ? 1.423 4.367 -7.942 1.00 98.44 275 GLN A O 1
ATOM 2169 N N . ILE A 1 276 ? 2.027 2.642 -6.606 1.00 98.19 276 ILE A N 1
ATOM 2170 C CA . ILE A 1 276 ? 2.331 3.418 -5.398 1.00 98.19 276 ILE A CA 1
ATOM 2171 C C . ILE A 1 276 ? 3.498 4.368 -5.664 1.00 98.19 276 ILE A C 1
ATOM 2173 O O . ILE A 1 276 ? 3.359 5.577 -5.498 1.00 98.19 276 ILE A O 1
ATOM 2177 N N . TYR A 1 277 ? 4.622 3.846 -6.164 1.00 96.75 277 TYR A N 1
ATOM 2178 C CA . TYR A 1 277 ? 5.821 4.663 -6.348 1.00 96.75 277 TYR A CA 1
ATOM 2179 C C . TYR A 1 277 ? 5.638 5.764 -7.404 1.00 96.75 277 TYR A C 1
ATOM 2181 O O . TYR A 1 277 ? 6.368 6.749 -7.401 1.00 96.75 277 TYR A O 1
ATOM 2189 N N . GLU A 1 278 ? 4.650 5.647 -8.300 1.00 97.69 278 GLU A N 1
ATOM 2190 C CA . GLU A 1 278 ? 4.335 6.700 -9.271 1.00 97.69 278 GLU A CA 1
ATOM 2191 C C . GLU A 1 278 ? 4.048 8.055 -8.613 1.00 97.69 278 GLU A C 1
ATOM 2193 O O . GLU A 1 278 ? 4.400 9.090 -9.178 1.00 97.69 278 GLU A O 1
ATOM 2198 N N . TYR A 1 279 ? 3.434 8.057 -7.427 1.00 96.31 279 TYR A N 1
ATOM 2199 C CA . TYR A 1 279 ? 3.116 9.282 -6.689 1.00 96.31 279 TYR A CA 1
ATOM 2200 C C . TYR A 1 279 ? 4.366 9.994 -6.152 1.00 96.31 279 TYR A C 1
ATOM 2202 O O . TYR A 1 279 ? 4.311 11.183 -5.852 1.00 96.31 279 TYR A O 1
ATOM 2210 N N . SER A 1 280 ? 5.501 9.296 -6.098 1.00 93.69 280 SER A N 1
ATOM 2211 C CA . SER A 1 280 ? 6.814 9.844 -5.746 1.00 93.69 280 SER A CA 1
ATOM 2212 C C . SER A 1 280 ? 7.637 10.269 -6.976 1.00 93.69 280 SER A C 1
ATOM 2214 O O . SER A 1 280 ? 8.792 10.665 -6.833 1.00 93.69 280 SER A O 1
ATOM 2216 N N . LEU A 1 281 ? 7.075 10.190 -8.193 1.00 93.88 281 LEU A N 1
ATOM 2217 C CA . LEU A 1 281 ? 7.749 10.525 -9.454 1.00 93.88 281 LEU A CA 1
ATOM 2218 C C . LEU A 1 281 ? 7.152 11.772 -10.129 1.00 93.88 281 LEU A C 1
ATOM 2220 O O . LEU A 1 281 ? 5.949 12.029 -10.074 1.00 93.88 281 LEU A O 1
ATOM 2224 N N . GLN A 1 282 ? 8.003 12.501 -10.857 1.00 88.19 282 GLN A N 1
ATOM 2225 C CA . GLN A 1 282 ? 7.649 13.656 -11.697 1.00 88.19 282 GLN A CA 1
ATOM 2226 C C . GLN A 1 282 ? 7.006 13.253 -13.037 1.00 88.19 282 GLN A C 1
ATOM 2228 O O . GLN A 1 282 ? 7.322 12.175 -13.605 1.00 88.19 282 GLN A O 1
#